Protein AF-A0A8S4AWI9-F1 (afdb_monomer)

Secondary structure (DSSP, 8-state):
----HHHHHHHHHHHHHHHHHHHHHHHHHHHHHHHHHHHHHHHHHHHHHHHHHHHHHHHHHHHHHHHHHHHHHHHHHHHHHHHHHHHHHHHHHHHHHHHHHHHHHHHHHHHHHHHHHHHHHHHHHHHHHHHHHHHHHHHHHHHHHHHHHHHHHHHHHHHHHHHHHHHHHHHHHHHHHHHHHHHHHSTT----HHHHHHHHHHHHHHHHHHHHHHHHHHHHHHHHHHHHHHHHHHHHHHHHHHH--SHHHHHHHHHHHS-HHHHHHHHHHHHHHHHHHHHHHHHHHHHHHHH-GGGG----

Structure (mmCIF, N/CA/C/O backbone):
data_AF-A0A8S4AWI9-F1
#
_entry.id   AF-A0A8S4AWI9-F1
#
loop_
_atom_site.group_PDB
_atom_site.id
_atom_site.type_symbol
_atom_site.label_atom_id
_atom_site.label_alt_id
_atom_site.label_comp_id
_atom_site.label_asym_id
_atom_site.label_entity_id
_atom_site.label_seq_id
_atom_site.pdbx_PDB_ins_code
_atom_site.Cartn_x
_atom_site.Cartn_y
_atom_site.Cartn_z
_atom_site.occupancy
_atom_site.B_iso_or_equiv
_atom_site.auth_seq_id
_atom_site.auth_comp_id
_atom_site.auth_asym_id
_atom_site.auth_atom_id
_atom_site.pdbx_PDB_model_num
ATOM 1 N N . MET A 1 1 ? -88.175 -4.714 137.919 1.00 43.03 1 MET A N 1
ATOM 2 C CA . MET A 1 1 ? -87.091 -5.238 137.065 1.00 43.03 1 MET A CA 1
ATOM 3 C C . MET A 1 1 ? -87.093 -4.388 135.813 1.00 43.03 1 MET A C 1
ATOM 5 O O . MET A 1 1 ? -88.144 -4.232 135.212 1.00 43.03 1 MET A O 1
ATOM 9 N N . SER A 1 2 ? -85.985 -3.699 135.562 1.00 45.25 2 SER A N 1
ATOM 10 C CA . SER A 1 2 ? -85.840 -2.689 134.512 1.00 45.25 2 SER A CA 1
ATOM 11 C C . SER A 1 2 ? -85.493 -3.377 133.194 1.00 45.25 2 SER A C 1
ATOM 13 O O . SER A 1 2 ? -84.351 -3.793 133.028 1.00 45.25 2 SER A O 1
ATOM 15 N N . GLU A 1 3 ? -86.442 -3.509 132.270 1.00 46.06 3 GLU A N 1
ATOM 16 C CA . GLU A 1 3 ? -86.144 -3.903 130.888 1.00 46.06 3 GLU A CA 1
ATOM 17 C C . GLU A 1 3 ? -85.868 -2.640 130.068 1.00 46.06 3 GLU A C 1
ATOM 19 O O . GLU A 1 3 ? -86.764 -1.843 129.807 1.00 46.06 3 GLU A O 1
ATOM 24 N N . ASN A 1 4 ? -84.589 -2.433 129.737 1.00 44.78 4 ASN A N 1
ATOM 25 C CA . ASN A 1 4 ? -84.096 -1.361 128.874 1.00 44.78 4 ASN A CA 1
ATOM 26 C C . ASN A 1 4 ? -84.573 -1.596 127.423 1.00 44.78 4 ASN A C 1
ATOM 28 O O . ASN A 1 4 ? -84.050 -2.506 126.775 1.00 44.78 4 ASN A O 1
ATOM 32 N N . PRO A 1 5 ? -85.477 -0.769 126.861 1.00 54.94 5 PRO A N 1
ATOM 33 C CA . PRO A 1 5 ? -85.912 -0.870 125.460 1.00 54.94 5 PRO A CA 1
ATOM 34 C C . PRO A 1 5 ? -84.795 -0.523 124.459 1.00 54.94 5 PRO A C 1
ATOM 36 O O . PRO A 1 5 ? -84.892 -0.834 123.275 1.00 54.94 5 PRO A O 1
ATOM 39 N N . ASP A 1 6 ? -83.720 0.099 124.946 1.00 56.09 6 ASP A N 1
ATOM 40 C CA . ASP A 1 6 ? -82.574 0.569 124.162 1.00 56.09 6 ASP A CA 1
ATOM 41 C C . ASP A 1 6 ? -81.658 -0.586 123.701 1.00 56.09 6 ASP A C 1
ATOM 43 O O . ASP A 1 6 ? -81.032 -0.522 122.645 1.00 56.09 6 ASP A O 1
ATOM 47 N N . GLY A 1 7 ? -81.636 -1.703 124.445 1.00 59.94 7 GLY A N 1
ATOM 48 C CA . GLY A 1 7 ? -80.794 -2.864 124.130 1.00 59.94 7 GLY A CA 1
ATOM 49 C C . GLY A 1 7 ? -81.290 -3.687 122.936 1.00 59.94 7 GLY A C 1
ATOM 50 O O . GLY A 1 7 ? -80.485 -4.151 122.133 1.00 59.94 7 GLY A O 1
ATOM 51 N N . LEU A 1 8 ? -82.610 -3.835 122.768 1.00 65.56 8 LEU A N 1
ATOM 52 C CA . LEU A 1 8 ? -83.197 -4.612 121.666 1.00 65.56 8 LEU A CA 1
ATOM 53 C C . LEU A 1 8 ? -83.043 -3.887 120.317 1.00 65.56 8 LEU A C 1
ATOM 55 O O . LEU A 1 8 ? -82.725 -4.512 119.304 1.00 65.56 8 LEU A O 1
ATOM 59 N N . ALA A 1 9 ? -83.194 -2.559 120.308 1.00 72.62 9 ALA A N 1
ATOM 60 C CA . ALA A 1 9 ? -82.936 -1.727 119.132 1.00 72.62 9 ALA A CA 1
ATOM 61 C C . ALA A 1 9 ? -81.454 -1.771 118.718 1.00 72.62 9 ALA A C 1
ATOM 63 O O . ALA A 1 9 ? -81.140 -1.832 117.529 1.00 72.62 9 ALA A O 1
ATOM 64 N N . GLN A 1 10 ? -80.545 -1.814 119.697 1.00 73.94 10 GLN A N 1
ATOM 65 C CA . GLN A 1 10 ? -79.107 -1.918 119.467 1.00 73.94 10 GLN A CA 1
ATOM 66 C C . GLN A 1 10 ? -78.694 -3.293 118.920 1.00 73.94 10 GLN A C 1
ATOM 68 O O . GLN A 1 10 ? -77.870 -3.354 118.009 1.00 73.94 10 GLN A O 1
ATOM 73 N N . VAL A 1 11 ? -79.306 -4.383 119.399 1.00 77.88 11 VAL A N 1
ATOM 74 C CA . VAL A 1 11 ? -79.120 -5.738 118.843 1.00 77.88 11 VAL A CA 1
ATOM 75 C C . VAL A 1 11 ? -79.650 -5.824 117.411 1.00 77.88 11 VAL A C 1
ATOM 77 O O . VAL A 1 11 ? -78.921 -6.264 116.532 1.00 77.88 11 VAL A O 1
ATOM 80 N N . THR A 1 12 ? -80.851 -5.307 117.139 1.00 78.25 12 THR A N 1
ATOM 81 C CA . THR A 1 12 ? -81.444 -5.324 115.786 1.00 78.25 12 THR A CA 1
ATOM 82 C C . THR A 1 12 ? -80.618 -4.491 114.789 1.00 78.25 12 THR A C 1
ATOM 84 O O . THR A 1 12 ? -80.449 -4.862 113.628 1.00 78.25 12 THR A O 1
ATOM 87 N N . TYR A 1 13 ? -80.057 -3.362 115.236 1.00 83.81 13 TYR A N 1
ATOM 88 C CA . TYR A 1 13 ? -79.131 -2.547 114.444 1.00 83.81 13 TYR A CA 1
ATOM 89 C C . TYR A 1 13 ? -77.805 -3.272 114.176 1.00 83.81 13 TYR A C 1
ATOM 91 O O . TYR A 1 13 ? -77.284 -3.206 113.063 1.00 83.81 13 TYR A O 1
ATOM 99 N N . LEU A 1 14 ? -77.266 -3.979 115.174 1.00 81.94 14 LEU A N 1
ATOM 100 C CA . LEU A 1 14 ? -76.061 -4.793 115.024 1.00 81.94 14 LEU A CA 1
ATOM 101 C C . LEU A 1 14 ? -76.290 -5.977 114.084 1.00 81.94 14 LEU A C 1
ATOM 103 O O . LEU A 1 14 ? -75.449 -6.201 113.226 1.00 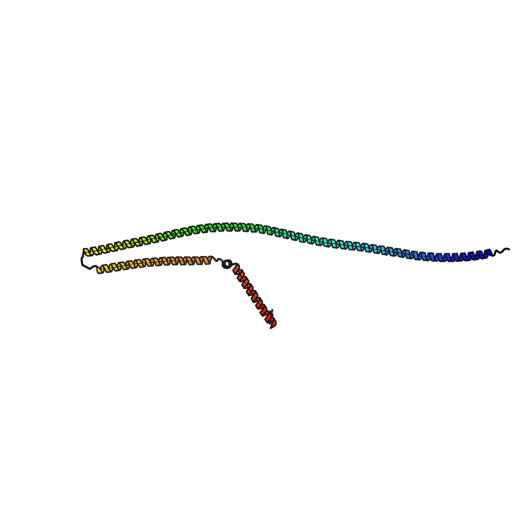81.94 14 LEU A O 1
ATOM 107 N N . GLU A 1 15 ? -77.417 -6.679 114.179 1.00 82.00 15 GLU A N 1
ATOM 108 C CA . GLU A 1 15 ? -77.785 -7.762 113.259 1.00 82.00 15 GLU A CA 1
ATOM 109 C C . GLU A 1 15 ? -77.907 -7.253 111.826 1.00 82.00 15 GLU A C 1
ATOM 111 O O . GLU A 1 15 ? -77.297 -7.818 110.924 1.00 82.00 15 GLU A O 1
ATOM 116 N N . LYS A 1 16 ? -78.599 -6.128 111.610 1.00 85.81 16 LYS A N 1
ATOM 117 C CA . LYS A 1 16 ? -78.686 -5.506 110.285 1.00 85.81 16 LYS A CA 1
ATOM 118 C C . LYS A 1 16 ? -77.304 -5.129 109.747 1.00 85.81 16 LYS A C 1
ATOM 120 O O . LYS A 1 16 ? -76.979 -5.447 108.607 1.00 85.81 16 LYS A O 1
ATOM 125 N N . LYS A 1 17 ? -76.456 -4.531 110.586 1.00 87.19 17 LYS A N 1
ATOM 126 C CA . LYS A 1 17 ? -75.077 -4.184 110.227 1.00 87.19 17 LYS A CA 1
ATOM 127 C C . LYS A 1 17 ? -74.220 -5.420 109.944 1.00 87.19 17 LYS A C 1
ATOM 129 O O . LYS A 1 17 ? -73.379 -5.375 109.057 1.00 87.19 17 LYS A O 1
ATOM 134 N N . VAL A 1 18 ? -74.431 -6.522 110.663 1.00 86.75 18 VAL A N 1
ATOM 135 C CA . VAL A 1 18 ? -73.775 -7.811 110.403 1.00 86.75 18 VAL A CA 1
ATOM 136 C C . VAL A 1 18 ? -74.238 -8.373 109.063 1.00 86.75 18 VAL A C 1
ATOM 138 O O . VAL A 1 18 ? -73.388 -8.718 108.255 1.00 86.75 18 VAL A O 1
ATOM 141 N N . THR A 1 19 ? -75.540 -8.365 108.763 1.00 84.00 19 THR A N 1
ATOM 142 C CA . THR A 1 19 ? -76.051 -8.828 107.462 1.00 84.00 19 THR A CA 1
ATOM 143 C C . THR A 1 19 ? -75.577 -7.959 106.293 1.00 84.00 19 THR A C 1
ATOM 145 O O . THR A 1 19 ? -75.267 -8.479 105.225 1.00 84.00 19 THR A O 1
ATOM 148 N N . GLU A 1 20 ? -75.458 -6.642 106.490 1.00 87.31 20 GLU A N 1
ATOM 149 C CA . GLU A 1 20 ? -74.875 -5.720 105.509 1.00 87.31 20 GLU A CA 1
ATOM 150 C C . GLU A 1 20 ? -73.380 -6.014 105.307 1.00 87.31 20 GLU A C 1
ATOM 152 O O . GLU A 1 20 ? -72.933 -6.125 104.171 1.00 87.31 20 GLU A O 1
ATOM 157 N N . LEU A 1 21 ? -72.619 -6.250 106.383 1.00 87.81 21 LEU A N 1
ATOM 158 C CA . LEU A 1 21 ? -71.204 -6.635 106.308 1.00 87.81 21 LEU A CA 1
ATOM 159 C C . LEU A 1 21 ? -70.990 -8.015 105.670 1.00 87.81 21 LEU A C 1
ATOM 161 O O . LEU A 1 21 ? -70.012 -8.212 104.953 1.00 87.81 21 LEU A O 1
ATOM 165 N N . GLU A 1 22 ? -71.875 -8.976 105.920 1.00 88.12 22 GLU A N 1
ATOM 166 C CA . GLU A 1 22 ? -71.854 -10.298 105.287 1.00 88.12 22 GLU A CA 1
ATOM 167 C C . GLU A 1 22 ? -72.161 -10.193 103.790 1.00 88.12 22 GLU A C 1
ATOM 169 O O . GLU A 1 22 ? -71.457 -10.789 102.973 1.00 88.12 22 GLU A O 1
ATOM 174 N N . SER A 1 23 ? -73.153 -9.378 103.421 1.00 88.88 23 SER A N 1
ATOM 175 C CA . SER A 1 23 ? -73.477 -9.058 102.028 1.00 88.88 23 SER A CA 1
ATOM 176 C C . SER A 1 23 ? -72.315 -8.352 101.318 1.00 88.88 23 SER A C 1
ATOM 178 O O . SER A 1 23 ? -71.936 -8.749 100.216 1.00 88.88 23 SER A O 1
ATOM 180 N N . ASP A 1 24 ? -71.700 -7.351 101.952 1.00 91.62 24 ASP A N 1
ATOM 181 C CA . ASP A 1 24 ? -70.531 -6.640 101.422 1.00 91.62 24 ASP A CA 1
ATOM 182 C C . ASP A 1 24 ? -69.312 -7.564 101.308 1.00 91.62 24 ASP A C 1
ATOM 184 O O . ASP A 1 24 ? -68.573 -7.501 100.326 1.00 91.62 24 ASP A O 1
ATOM 188 N N . SER A 1 25 ? -69.108 -8.464 102.274 1.00 90.50 25 SER A N 1
ATOM 189 C CA . SER A 1 25 ? -68.053 -9.483 102.241 1.00 90.50 25 SER A CA 1
ATOM 190 C C . SER A 1 25 ? -68.222 -10.437 101.053 1.00 90.50 25 SER A C 1
ATOM 192 O O . SER A 1 25 ? -67.254 -10.699 100.334 1.00 90.50 25 SER A O 1
ATOM 194 N N . LEU A 1 26 ? -69.451 -10.901 100.794 1.00 91.94 26 LEU A N 1
ATOM 195 C CA . LEU A 1 26 ? -69.781 -11.739 99.636 1.00 91.94 26 LEU A CA 1
ATOM 196 C C . LEU A 1 26 ? -69.566 -10.989 98.314 1.00 91.94 26 LEU A C 1
ATOM 198 O O . LEU A 1 26 ? -68.855 -11.487 97.440 1.00 91.94 26 LEU A O 1
ATOM 202 N N . ALA A 1 27 ? -70.090 -9.766 98.188 1.00 90.94 27 ALA A N 1
ATOM 203 C CA . ALA A 1 27 ? -69.921 -8.937 96.994 1.00 90.94 27 ALA A CA 1
ATOM 204 C C . ALA A 1 27 ? -68.443 -8.608 96.716 1.00 90.94 27 ALA A C 1
ATOM 206 O O . ALA A 1 27 ? -67.994 -8.625 95.566 1.00 90.94 27 ALA A O 1
ATOM 207 N N . ASN A 1 28 ? -67.659 -8.357 97.766 1.00 93.38 28 ASN A N 1
ATOM 208 C CA . ASN A 1 28 ? -66.220 -8.133 97.667 1.00 93.38 28 ASN A CA 1
ATOM 209 C C . ASN A 1 28 ? -65.463 -9.422 97.289 1.00 93.38 28 ASN A C 1
ATOM 211 O O . ASN A 1 28 ? -64.502 -9.379 96.520 1.00 93.38 28 ASN A O 1
ATOM 215 N N . GLY A 1 29 ? -65.917 -10.584 97.770 1.00 92.94 29 GLY A N 1
ATOM 216 C CA . GLY A 1 29 ? -65.428 -11.899 97.350 1.00 92.94 29 GLY A CA 1
ATOM 217 C C . GLY A 1 29 ? -65.638 -12.157 95.855 1.00 92.94 29 GLY A C 1
ATOM 218 O O . GLY A 1 29 ? -64.690 -12.531 95.158 1.00 92.94 29 GLY A O 1
ATOM 219 N N . ASP A 1 30 ? -66.836 -11.874 95.342 1.00 94.12 30 ASP A N 1
ATOM 220 C CA . ASP A 1 30 ? -67.174 -12.003 93.920 1.00 94.12 30 ASP A CA 1
ATOM 221 C C . ASP A 1 30 ? -66.393 -11.016 93.045 1.00 94.12 30 ASP A C 1
ATOM 223 O O . ASP A 1 30 ? -65.884 -11.386 91.983 1.00 94.12 30 ASP A O 1
ATOM 227 N N . LEU A 1 31 ? -66.240 -9.765 93.496 1.00 95.00 31 LEU A N 1
ATOM 228 C CA . LEU A 1 31 ? -65.408 -8.769 92.821 1.00 95.00 31 LEU A CA 1
ATOM 229 C C . LEU A 1 31 ? -63.947 -9.229 92.755 1.00 95.00 31 LEU A C 1
ATOM 231 O O . LEU A 1 31 ? -63.325 -9.166 91.696 1.00 95.00 31 LEU A O 1
ATOM 235 N N . LYS A 1 32 ? -63.408 -9.751 93.861 1.00 96.00 32 LYS A N 1
ATOM 236 C CA . LYS A 1 32 ? -62.049 -10.300 93.920 1.00 96.00 32 LYS A CA 1
ATOM 237 C C . LYS A 1 32 ? -61.870 -11.480 92.965 1.00 96.00 32 LYS A C 1
ATOM 239 O O . LYS A 1 32 ? -60.824 -11.582 92.326 1.00 96.00 32 LYS A O 1
ATOM 244 N N . LEU A 1 33 ? -62.866 -12.361 92.846 1.00 95.94 33 LEU A N 1
ATOM 245 C CA . LEU A 1 33 ? -62.838 -13.471 91.889 1.00 95.94 33 LEU A CA 1
ATOM 246 C C . LEU A 1 33 ? -62.867 -12.979 90.437 1.00 95.94 33 LEU A C 1
ATOM 248 O O . LEU A 1 33 ? -62.047 -13.437 89.641 1.00 95.94 33 LEU A O 1
ATOM 252 N N . LYS A 1 34 ? -63.735 -12.016 90.104 1.00 96.38 34 LYS A N 1
ATOM 253 C CA . LYS A 1 34 ? -63.795 -11.404 88.765 1.00 96.38 34 LYS A CA 1
ATOM 254 C C . LYS A 1 34 ? -62.488 -10.715 88.391 1.00 96.38 34 LYS A C 1
ATOM 256 O O . LYS A 1 34 ? -61.940 -11.005 87.334 1.00 96.38 34 LYS A O 1
ATOM 261 N N . LEU A 1 35 ? -61.939 -9.890 89.284 1.00 96.25 35 LEU A N 1
ATOM 262 C CA . LEU A 1 35 ? -60.645 -9.236 89.075 1.00 96.25 35 LEU A CA 1
ATOM 263 C C . LEU A 1 35 ? -59.520 -10.256 88.897 1.00 96.25 35 LEU A C 1
ATOM 265 O O . LEU A 1 35 ? -58.629 -10.050 88.081 1.00 96.25 35 LEU A O 1
ATOM 269 N N . LYS A 1 36 ? -59.554 -11.379 89.626 1.00 97.25 36 LYS A N 1
ATOM 270 C CA . LYS A 1 36 ? -58.571 -12.455 89.456 1.00 97.25 36 LYS A CA 1
ATOM 271 C C . LYS A 1 36 ? -58.685 -13.114 88.077 1.00 97.25 36 LYS A C 1
ATOM 273 O O . LYS A 1 36 ? -57.656 -13.348 87.455 1.00 97.25 36 LYS A O 1
ATOM 278 N N . GLN A 1 37 ? -59.901 -13.387 87.598 1.00 96.81 37 GLN A N 1
ATOM 279 C CA . GLN A 1 37 ? -60.139 -13.940 86.258 1.00 96.81 37 GLN A CA 1
ATOM 280 C C . GLN A 1 37 ? -59.710 -12.963 85.156 1.00 96.81 37 GLN A C 1
ATOM 282 O O . GLN A 1 37 ? -58.981 -13.339 84.239 1.00 96.81 37 GLN A O 1
ATOM 287 N N . GLU A 1 38 ? -60.102 -11.696 85.269 1.00 96.88 38 GLU A N 1
ATOM 288 C CA . GLU A 1 38 ? -59.711 -10.642 84.332 1.00 96.88 38 GLU A CA 1
ATOM 289 C C . GLU A 1 38 ? -58.189 -10.459 84.304 1.00 96.88 38 GLU A C 1
ATOM 291 O O . GLU A 1 38 ? -57.596 -10.420 83.231 1.00 96.88 38 GLU A O 1
ATOM 296 N N . ASN A 1 39 ? -57.529 -10.467 85.466 1.00 97.06 39 ASN A N 1
ATOM 297 C CA . ASN A 1 39 ? -56.072 -10.417 85.553 1.00 97.06 39 ASN A CA 1
ATOM 298 C C . ASN A 1 39 ? -55.424 -11.627 84.860 1.00 97.06 39 ASN A C 1
ATOM 300 O O . ASN A 1 39 ? -54.518 -11.442 84.056 1.00 97.06 39 ASN A O 1
ATOM 304 N N . THR A 1 40 ? -55.930 -12.852 85.065 1.00 97.44 40 THR A N 1
ATOM 305 C CA . THR A 1 40 ? -55.409 -14.024 84.335 1.00 97.44 40 THR A CA 1
ATOM 306 C C . THR A 1 40 ? -55.586 -13.901 82.821 1.00 97.44 40 THR A C 1
ATOM 308 O O . THR A 1 40 ? -54.654 -14.203 82.079 1.00 97.44 40 THR A O 1
ATOM 311 N N . HIS A 1 41 ? -56.729 -13.397 82.346 1.00 97.88 41 HIS A N 1
ATOM 312 C CA . HIS A 1 41 ? -56.945 -13.149 80.919 1.00 97.88 41 HIS A CA 1
ATOM 313 C C . HIS A 1 41 ? -56.001 -12.080 80.365 1.00 97.88 41 HIS A C 1
ATOM 315 O O . HIS A 1 41 ? -55.421 -12.281 79.299 1.00 97.88 41 HIS A O 1
ATOM 321 N N . LEU A 1 42 ? -55.804 -10.974 81.088 1.00 98.06 42 LEU A N 1
ATOM 322 C CA . LEU A 1 42 ? -54.862 -9.924 80.700 1.00 98.06 42 LEU A CA 1
ATOM 323 C C . LEU A 1 42 ? -53.428 -10.454 80.650 1.00 98.06 42 LEU A C 1
ATOM 325 O O . LEU A 1 42 ? -52.717 -10.169 79.694 1.00 98.06 42 LEU A O 1
ATOM 329 N N . VAL A 1 43 ? -53.018 -11.270 81.622 1.00 98.31 43 VAL A N 1
ATOM 330 C CA . VAL A 1 43 ? -51.695 -11.907 81.628 1.00 98.31 43 VAL A CA 1
ATOM 331 C C . VAL A 1 43 ? -51.518 -12.803 80.404 1.00 98.31 43 VAL A C 1
ATOM 333 O O . VAL A 1 43 ? -50.500 -12.688 79.728 1.00 98.31 43 VAL A O 1
ATOM 336 N N . HIS A 1 44 ? -52.491 -13.654 80.067 1.00 98.12 44 HIS A N 1
ATOM 337 C CA . HIS A 1 44 ? -52.422 -14.461 78.841 1.00 98.12 44 HIS A CA 1
ATOM 338 C C . HIS A 1 44 ? -52.344 -13.586 77.589 1.00 98.12 44 HIS A C 1
ATOM 340 O O . HIS A 1 44 ? -51.505 -13.826 76.726 1.00 98.12 44 HIS A O 1
ATOM 346 N N . ARG A 1 45 ? -53.147 -12.518 77.532 1.00 98.25 45 ARG A N 1
ATOM 347 C CA . ARG A 1 45 ? -53.144 -11.589 76.404 1.00 98.25 45 ARG A CA 1
ATOM 348 C C . ARG A 1 45 ? -51.807 -10.867 76.237 1.00 98.25 45 ARG A C 1
ATOM 350 O O . ARG A 1 45 ? -51.376 -10.657 75.109 1.00 98.25 45 ARG A O 1
ATOM 357 N N . VAL A 1 46 ? -51.152 -10.492 77.335 1.00 98.38 46 VAL A N 1
ATOM 358 C CA . VAL A 1 46 ? -49.807 -9.899 77.308 1.00 98.38 46 VAL A CA 1
ATOM 359 C C . VAL A 1 46 ? -48.794 -10.900 76.756 1.00 98.38 46 VAL A C 1
ATOM 361 O O . VAL A 1 46 ? -48.075 -10.548 75.830 1.00 98.38 46 VAL A O 1
ATOM 364 N N . HIS A 1 47 ? -48.790 -12.150 77.231 1.00 98.06 47 HIS A N 1
ATOM 365 C CA . HIS A 1 47 ? -47.872 -13.177 76.718 1.00 98.06 47 HIS A CA 1
ATOM 366 C C . HIS A 1 47 ? -48.073 -13.451 75.220 1.00 98.06 47 HIS A C 1
ATOM 368 O O . HIS A 1 47 ? -47.093 -13.545 74.486 1.00 98.06 47 HIS A O 1
ATOM 374 N N . GLU A 1 48 ? -49.324 -13.525 74.752 1.00 98.25 48 GLU A N 1
ATOM 375 C CA . GLU A 1 48 ? -49.635 -13.664 73.321 1.00 98.25 48 GLU A CA 1
ATOM 376 C C . GLU A 1 48 ? -49.093 -12.491 72.497 1.00 98.25 48 GLU A C 1
ATOM 378 O O . GLU A 1 48 ? -48.535 -12.691 71.421 1.00 98.25 48 GLU A O 1
ATOM 383 N N . LEU A 1 49 ? -49.268 -11.256 72.980 1.00 98.19 49 LEU A N 1
ATOM 384 C CA . LEU A 1 49 ? -48.770 -10.065 72.293 1.00 98.19 49 LEU A CA 1
ATOM 385 C C . LEU A 1 49 ? -47.239 -10.013 72.293 1.00 98.19 49 LEU A C 1
ATOM 387 O O . LEU A 1 49 ? -46.651 -9.660 71.276 1.00 98.19 49 LEU A O 1
ATOM 391 N N . GLU A 1 50 ? -46.587 -10.394 73.390 1.00 98.25 50 GLU A N 1
ATOM 392 C CA . GLU A 1 50 ? -45.127 -10.499 73.458 1.00 98.25 50 GLU A CA 1
ATOM 393 C C . GLU A 1 50 ? -44.580 -11.545 72.483 1.00 98.25 50 GLU A C 1
ATOM 395 O O . GLU A 1 50 ? -43.566 -11.305 71.832 1.00 98.25 50 GLU A O 1
ATOM 400 N N . GLU A 1 51 ? -45.240 -12.698 72.354 1.00 98.00 51 GLU A N 1
ATOM 401 C CA . GLU A 1 51 ? -44.868 -13.723 71.377 1.00 98.00 51 GLU A CA 1
ATOM 402 C C . GLU A 1 51 ? -45.059 -13.222 69.942 1.00 98.00 51 GLU A C 1
ATOM 404 O O . GLU A 1 51 ? -44.143 -13.336 69.133 1.00 98.00 51 GLU A O 1
ATOM 409 N N . GLN A 1 52 ? -46.178 -12.552 69.648 1.00 98.12 52 GLN A N 1
ATOM 410 C CA . GLN A 1 52 ? -46.409 -11.936 68.337 1.00 98.12 52 GLN A CA 1
ATOM 411 C C . GLN A 1 52 ? -45.360 -10.875 67.988 1.00 98.12 52 GLN A C 1
ATOM 413 O O . GLN A 1 52 ? -44.934 -10.800 66.835 1.00 98.12 52 GLN A O 1
ATOM 418 N N . VAL A 1 53 ? -44.934 -10.061 68.960 1.00 98.19 53 VAL A N 1
ATOM 419 C CA . VAL A 1 53 ? -43.864 -9.072 68.761 1.00 98.19 53 VAL A CA 1
ATOM 420 C C . VAL A 1 53 ? -42.530 -9.770 68.505 1.00 98.19 53 VAL A C 1
ATOM 422 O O . VAL A 1 53 ? -41.876 -9.441 67.521 1.00 98.19 53 VAL A O 1
ATOM 425 N N . ARG A 1 54 ? -42.158 -10.776 69.309 1.00 98.31 54 ARG A N 1
ATOM 426 C CA . ARG A 1 54 ? -40.916 -11.548 69.106 1.00 98.31 54 ARG A CA 1
ATOM 427 C C . ARG A 1 54 ? -40.871 -12.237 67.740 1.00 98.31 54 ARG A C 1
ATOM 429 O O . ARG A 1 54 ? -39.840 -12.211 67.067 1.00 98.31 54 ARG A O 1
ATOM 436 N N . ASP A 1 55 ? -41.985 -12.815 67.304 1.00 98.31 55 ASP A N 1
ATOM 437 C CA . ASP A 1 55 ? -42.108 -13.434 65.983 1.00 98.31 55 ASP A CA 1
ATOM 438 C C . ASP A 1 55 ? -41.990 -12.401 64.858 1.00 98.31 55 ASP A C 1
ATOM 440 O O . ASP A 1 55 ? -41.345 -12.657 63.839 1.00 98.31 55 ASP A O 1
ATOM 444 N N . ALA A 1 56 ? -42.611 -11.228 65.021 1.00 98.06 56 ALA A N 1
ATOM 445 C CA . ALA A 1 56 ? -42.520 -10.142 64.051 1.00 98.06 56 ALA A CA 1
ATOM 446 C C . ALA A 1 56 ? -41.095 -9.573 63.960 1.00 98.06 56 ALA A C 1
ATOM 448 O O . ALA A 1 56 ? -40.613 -9.327 62.855 1.00 98.06 56 ALA A O 1
ATOM 449 N N . GLU A 1 57 ? -40.409 -9.410 65.093 1.00 98.00 57 GLU A N 1
ATOM 450 C CA . GLU A 1 57 ? -39.009 -8.980 65.156 1.00 98.00 57 GLU A CA 1
ATOM 451 C C . GLU A 1 57 ? -38.091 -9.990 64.467 1.00 98.00 57 GLU A C 1
ATOM 453 O O . GLU A 1 57 ? -37.271 -9.603 63.637 1.00 98.00 57 GLU A O 1
ATOM 458 N N . THR A 1 58 ? -38.276 -11.284 64.738 1.00 98.06 58 THR A N 1
ATOM 459 C CA . THR A 1 58 ? -37.464 -12.352 64.137 1.00 98.06 58 THR A CA 1
ATOM 460 C C . THR A 1 58 ? -37.655 -12.390 62.620 1.00 98.06 58 THR A C 1
ATOM 462 O O . THR A 1 58 ? -36.676 -12.349 61.880 1.00 98.06 58 THR A O 1
ATOM 465 N N . LYS A 1 59 ? -38.904 -12.335 62.138 1.00 98.19 59 LYS A N 1
ATOM 466 C CA . LYS A 1 59 ? -39.210 -12.264 60.697 1.00 98.19 59 LYS A CA 1
ATOM 467 C C . LYS A 1 59 ? -38.639 -11.011 60.032 1.00 98.19 59 LYS A C 1
ATOM 469 O O . LYS A 1 59 ? -38.211 -11.069 58.882 1.00 98.19 59 LYS A O 1
ATOM 474 N N . ALA A 1 60 ? -38.646 -9.872 60.725 1.00 98.06 60 ALA A N 1
ATOM 475 C CA . ALA A 1 60 ? -38.066 -8.639 60.202 1.00 98.06 60 ALA A CA 1
ATOM 476 C C . ALA A 1 60 ? -36.537 -8.738 60.086 1.00 98.06 60 ALA A C 1
ATOM 478 O O . ALA A 1 60 ? -35.981 -8.327 59.068 1.00 98.06 60 ALA A O 1
ATOM 479 N N . VAL A 1 61 ? -35.866 -9.311 61.092 1.00 98.19 61 VAL A N 1
ATOM 480 C CA . VAL A 1 61 ? -34.413 -9.544 61.071 1.00 98.19 61 VAL A CA 1
ATOM 481 C C . VAL A 1 61 ? -34.037 -10.514 59.953 1.00 98.19 61 VAL A C 1
ATOM 483 O O . VAL A 1 61 ? -33.186 -10.176 59.133 1.00 98.19 61 VAL A O 1
ATOM 486 N N . GLU A 1 62 ? -34.720 -11.657 59.850 1.00 98.06 62 GLU A N 1
ATOM 487 C CA . GLU A 1 62 ? -34.510 -12.637 58.776 1.00 98.06 62 GLU A CA 1
ATOM 488 C C . GLU A 1 62 ? -34.711 -12.003 57.391 1.00 98.06 62 GLU A C 1
ATOM 490 O O . GLU A 1 62 ? -33.875 -12.170 56.504 1.00 98.06 62 GLU A O 1
ATOM 495 N N . GLY A 1 63 ? -35.762 -11.194 57.214 1.00 98.31 63 GLY A N 1
ATOM 496 C CA . GLY A 1 63 ? -36.011 -10.482 55.960 1.00 98.31 63 GLY A CA 1
ATOM 497 C C . GLY A 1 63 ? -34.887 -9.510 55.583 1.00 98.31 63 GLY A C 1
ATOM 498 O O . GLY A 1 63 ? -34.476 -9.455 54.424 1.00 98.31 63 GLY A O 1
ATOM 499 N N . VAL A 1 64 ? -34.342 -8.766 56.551 1.00 98.12 64 VAL A N 1
ATOM 500 C CA . VAL A 1 64 ? -33.202 -7.865 56.307 1.00 98.12 64 VAL A CA 1
ATOM 501 C C . VAL A 1 64 ? -31.935 -8.655 55.975 1.00 98.12 64 VAL A C 1
ATOM 503 O O . VAL A 1 64 ? -31.197 -8.265 55.069 1.00 98.12 64 VAL A O 1
ATOM 506 N N . GLU A 1 65 ? -31.672 -9.764 56.666 1.00 98.31 65 GLU A N 1
ATOM 507 C CA . GLU A 1 65 ? -30.515 -10.622 56.396 1.00 98.31 65 GLU A CA 1
ATOM 508 C C . GLU A 1 65 ? -30.582 -11.269 55.007 1.00 98.31 65 GLU A C 1
ATOM 510 O O . GLU A 1 65 ? -29.580 -11.280 54.282 1.00 98.31 65 GLU A O 1
ATOM 515 N N . GLU A 1 66 ? -31.757 -11.753 54.601 1.00 98.19 66 GLU A N 1
ATOM 516 C CA . GLU A 1 66 ? -31.988 -12.298 53.264 1.00 98.19 66 GLU A CA 1
ATOM 517 C C . GLU A 1 66 ? -31.773 -11.246 52.175 1.00 98.19 66 GLU A C 1
ATOM 519 O O . GLU A 1 66 ? -31.073 -11.509 51.193 1.00 98.19 66 GLU A O 1
ATOM 524 N N . GLU A 1 67 ? -32.316 -10.041 52.350 1.00 98.19 67 GLU A N 1
ATOM 525 C CA . GLU A 1 67 ? -32.124 -8.951 51.394 1.00 98.19 67 GLU A CA 1
ATOM 526 C C . GLU A 1 67 ? -30.652 -8.527 51.323 1.00 98.19 67 GLU A C 1
ATOM 528 O O . GLU A 1 67 ? -30.090 -8.415 50.233 1.00 98.19 67 GLU A O 1
ATOM 533 N N . MET A 1 68 ? -29.963 -8.397 52.460 1.00 98.06 68 MET A N 1
ATOM 534 C CA . MET A 1 68 ? -28.523 -8.114 52.492 1.00 98.06 68 MET A CA 1
ATOM 535 C C . MET A 1 68 ? -27.701 -9.192 51.778 1.00 98.06 68 MET A C 1
ATOM 537 O O . MET A 1 68 ? -26.735 -8.875 51.076 1.00 98.06 68 MET A O 1
ATOM 541 N N . LYS A 1 69 ? -28.081 -10.466 51.924 1.00 98.50 69 LYS A N 1
ATOM 542 C CA . LYS A 1 69 ? -27.456 -11.576 51.200 1.00 98.50 69 LYS A CA 1
ATOM 543 C C . LYS A 1 69 ? -27.687 -11.452 49.691 1.00 98.50 69 LYS A C 1
ATOM 545 O O . LYS A 1 69 ? -26.717 -11.532 48.937 1.00 98.50 69 LYS A O 1
ATOM 550 N N . ARG A 1 70 ? -28.921 -11.174 49.252 1.00 98.50 70 ARG A N 1
ATOM 551 C CA . ARG A 1 70 ? -29.261 -10.964 47.831 1.00 98.50 70 ARG A CA 1
ATOM 552 C C . ARG A 1 70 ? -28.489 -9.793 47.226 1.00 98.50 70 ARG A C 1
ATOM 554 O O . ARG A 1 70 ? -27.903 -9.946 46.155 1.00 98.50 70 ARG A O 1
ATOM 561 N N . TYR A 1 71 ? -28.420 -8.652 47.916 1.00 98.31 71 TYR A N 1
ATOM 562 C CA . TYR A 1 71 ? -27.648 -7.493 47.455 1.00 98.31 71 TYR A CA 1
ATOM 563 C C . TYR A 1 71 ? -26.160 -7.809 47.325 1.00 98.31 71 TYR A C 1
ATOM 565 O O . TYR A 1 71 ? -25.539 -7.435 46.330 1.00 98.31 71 TYR A O 1
ATOM 573 N N . ARG A 1 72 ? -25.587 -8.536 48.290 1.00 98.56 72 ARG A N 1
ATOM 574 C CA . ARG A 1 72 ? -24.181 -8.955 48.241 1.00 98.56 72 ARG A CA 1
ATOM 575 C C . ARG A 1 72 ? -23.904 -9.866 47.047 1.00 98.56 72 ARG A C 1
ATOM 577 O O . ARG A 1 72 ? -22.934 -9.649 46.330 1.00 98.56 72 ARG A O 1
ATOM 584 N N . GLU A 1 73 ? -24.758 -10.858 46.811 1.00 98.38 73 GLU A N 1
ATOM 585 C CA . GLU A 1 73 ? -24.622 -11.784 45.682 1.00 98.38 73 GLU A CA 1
ATOM 586 C C . GLU A 1 73 ? -24.751 -11.067 44.330 1.00 98.38 73 GLU A C 1
ATOM 588 O O . GLU A 1 73 ? -23.935 -11.299 43.432 1.00 98.38 73 GLU A O 1
ATOM 593 N N . ALA A 1 74 ? -25.724 -10.159 44.200 1.00 98.44 74 ALA A N 1
ATOM 594 C CA . ALA A 1 74 ? -25.911 -9.340 43.005 1.00 98.44 74 ALA A CA 1
ATOM 595 C C . ALA A 1 74 ? -24.704 -8.427 42.748 1.00 98.44 74 ALA A C 1
ATOM 597 O O . ALA A 1 74 ? -24.206 -8.370 41.623 1.00 98.44 74 ALA A O 1
ATOM 598 N N . TYR A 1 75 ? -24.187 -7.773 43.791 1.00 98.44 75 TYR A N 1
ATOM 599 C CA . TYR A 1 75 ? -22.998 -6.933 43.693 1.00 98.44 75 TYR A CA 1
ATOM 600 C C . TYR A 1 75 ? -21.773 -7.736 43.246 1.00 98.44 75 TYR A C 1
ATOM 602 O O . TYR A 1 75 ? -21.126 -7.371 42.268 1.00 98.44 75 TYR A O 1
ATOM 610 N N . SER A 1 76 ? -21.496 -8.879 43.886 1.00 98.56 76 SER A N 1
ATOM 611 C CA . SER A 1 76 ? -20.374 -9.738 43.494 1.00 98.56 76 SER A CA 1
ATOM 612 C C . SER A 1 76 ? -20.523 -10.299 42.079 1.00 98.56 76 SER A C 1
ATOM 614 O O . SER A 1 76 ? -19.521 -10.572 41.423 1.00 98.56 76 SER A O 1
ATOM 616 N N . LYS A 1 77 ? -21.752 -10.501 41.585 1.00 98.62 77 LYS A N 1
ATOM 617 C CA . LYS A 1 77 ? -21.981 -10.873 40.184 1.00 98.62 77 LYS A CA 1
ATOM 618 C C . LYS A 1 77 ? -21.566 -9.749 39.241 1.00 98.62 77 LYS A C 1
ATOM 620 O O . LYS A 1 77 ? -20.749 -9.993 38.364 1.00 98.62 77 LYS A O 1
ATOM 625 N N . VAL A 1 78 ? -22.058 -8.534 39.470 1.00 98.50 78 VAL A N 1
ATOM 626 C CA . VAL A 1 78 ? -21.713 -7.364 38.647 1.00 98.50 78 VAL A CA 1
ATOM 627 C C . VAL A 1 78 ? -20.212 -7.078 38.682 1.00 98.50 78 VAL A C 1
ATOM 629 O O . VAL A 1 78 ? -19.623 -6.761 37.654 1.00 98.50 78 VAL A O 1
ATOM 632 N N . GLU A 1 79 ? -19.573 -7.220 39.842 1.00 98.56 79 GLU A N 1
ATOM 633 C CA . GLU A 1 79 ? -18.127 -7.049 39.984 1.00 98.56 79 GLU A CA 1
ATOM 634 C C . GLU A 1 79 ? -17.342 -8.079 39.158 1.00 98.56 79 GLU A C 1
ATOM 636 O O . GLU A 1 79 ? -16.408 -7.709 38.447 1.00 98.56 79 GLU A O 1
ATOM 641 N N . ARG A 1 80 ? -17.747 -9.359 39.187 1.00 98.62 80 ARG A N 1
ATOM 642 C CA . ARG A 1 80 ? -17.140 -10.402 38.345 1.00 98.62 80 ARG A CA 1
ATOM 643 C C . ARG A 1 80 ? -17.342 -10.114 36.862 1.00 98.62 80 ARG A C 1
ATOM 645 O O . ARG A 1 80 ? -16.362 -10.129 36.126 1.00 98.62 80 ARG A O 1
ATOM 652 N N . ASP A 1 81 ? -18.569 -9.807 36.448 1.00 98.56 81 ASP A N 1
ATOM 653 C CA . ASP A 1 81 ? -18.895 -9.521 35.047 1.00 98.56 81 ASP A CA 1
ATOM 654 C C . ASP A 1 81 ? -18.060 -8.328 34.539 1.00 98.56 81 ASP A C 1
ATOM 656 O O . ASP A 1 81 ? -17.392 -8.425 33.508 1.00 98.56 81 ASP A O 1
ATOM 660 N N . ARG A 1 82 ? -17.972 -7.247 35.328 1.00 98.56 82 ARG A N 1
ATOM 661 C CA . ARG A 1 82 ? -17.125 -6.085 35.024 1.00 98.56 82 ARG A CA 1
ATOM 662 C C . ARG A 1 82 ? -15.646 -6.454 34.907 1.00 98.56 82 ARG A C 1
ATOM 664 O O . ARG A 1 82 ? -14.981 -5.979 33.992 1.00 98.56 82 ARG A O 1
ATOM 671 N N . ASN A 1 83 ? -15.114 -7.267 35.817 1.00 98.69 83 ASN A N 1
ATOM 672 C CA . ASN A 1 83 ? -13.711 -7.682 35.757 1.00 98.69 83 ASN A CA 1
ATOM 673 C C . ASN A 1 83 ? -13.428 -8.516 34.502 1.00 98.69 83 ASN A C 1
ATOM 675 O O . ASN A 1 83 ? -12.424 -8.272 33.839 1.00 98.69 83 ASN A O 1
ATOM 679 N N . THR A 1 84 ? -14.339 -9.416 34.112 1.00 98.62 84 THR A N 1
ATOM 680 C CA . THR A 1 84 ? -14.191 -10.164 32.853 1.00 98.62 84 THR A CA 1
ATOM 681 C C . THR A 1 84 ? -14.221 -9.253 31.624 1.00 98.62 84 THR A C 1
ATOM 683 O O . THR A 1 84 ? -13.440 -9.448 30.696 1.00 98.62 84 THR A O 1
ATOM 686 N N . GLU A 1 85 ? -15.066 -8.218 31.618 1.00 98.62 85 GLU A N 1
ATOM 687 C CA . GLU A 1 85 ? -15.106 -7.236 30.531 1.00 98.62 85 GLU A CA 1
ATOM 688 C C . GLU A 1 85 ? -13.810 -6.414 30.462 1.00 98.62 85 GLU A C 1
ATOM 690 O O . GLU A 1 85 ? -13.266 -6.212 29.376 1.00 98.62 85 GLU A O 1
ATOM 695 N N . ILE A 1 86 ? -13.267 -6.003 31.613 1.00 98.69 86 ILE A N 1
ATOM 696 C CA . ILE A 1 86 ? -11.968 -5.322 31.691 1.00 98.69 86 ILE A CA 1
ATOM 697 C C . ILE A 1 86 ? -10.861 -6.212 31.116 1.00 98.69 86 ILE A C 1
ATOM 699 O O . ILE A 1 86 ? -10.089 -5.742 30.287 1.00 98.69 86 ILE A O 1
ATOM 703 N N . GLU A 1 87 ? -10.796 -7.489 31.497 1.00 98.75 87 GLU A N 1
ATOM 704 C CA . GLU A 1 87 ? -9.793 -8.430 30.980 1.00 98.75 87 GLU A CA 1
ATOM 705 C C . GLU A 1 87 ? -9.898 -8.611 29.458 1.00 98.75 87 GLU A C 1
ATOM 707 O O . GLU A 1 87 ? -8.884 -8.578 28.757 1.00 98.75 87 GLU A O 1
ATOM 712 N N . LEU A 1 88 ? -11.116 -8.748 28.923 1.00 98.69 88 LEU A N 1
ATOM 713 C CA . LEU A 1 88 ? -11.349 -8.846 27.479 1.00 98.69 88 LEU A CA 1
ATOM 714 C C . LEU A 1 88 ? -10.889 -7.585 26.738 1.00 98.69 88 LEU A C 1
ATOM 716 O O . LEU A 1 88 ? -10.225 -7.689 25.703 1.00 98.69 88 LEU A O 1
ATOM 720 N N . LEU A 1 89 ? -11.208 -6.402 27.268 1.00 98.75 89 LEU A N 1
ATOM 721 C CA . LEU A 1 89 ? -10.783 -5.132 26.683 1.00 98.75 89 LEU A CA 1
ATOM 722 C C . LEU A 1 89 ? -9.263 -4.953 26.765 1.00 98.75 89 LEU A C 1
ATOM 724 O O . LEU A 1 89 ? -8.658 -4.563 25.769 1.00 98.75 89 LEU A O 1
ATOM 728 N N . CYS A 1 90 ? -8.633 -5.292 27.892 1.00 98.75 90 CYS A N 1
ATOM 729 C CA . CYS A 1 90 ? -7.177 -5.259 28.043 1.00 98.75 90 CYS A CA 1
ATOM 730 C C . CYS A 1 90 ? -6.481 -6.164 27.019 1.00 98.75 90 CYS A C 1
ATOM 732 O O . CYS A 1 90 ? -5.568 -5.713 26.330 1.00 98.75 90 CYS A O 1
ATOM 734 N N . ASN A 1 91 ? -6.953 -7.404 26.851 1.00 98.75 91 ASN A N 1
ATOM 735 C CA . ASN A 1 91 ? -6.415 -8.325 25.848 1.00 98.75 91 ASN A CA 1
ATOM 736 C C . ASN A 1 91 ? -6.591 -7.782 24.424 1.00 98.75 91 ASN A C 1
ATOM 738 O O . ASN A 1 91 ? -5.686 -7.893 23.597 1.00 98.75 91 ASN A O 1
ATOM 742 N N . ARG A 1 92 ? -7.743 -7.167 24.125 1.00 98.75 92 ARG A N 1
ATOM 743 C CA . ARG A 1 92 ? -7.989 -6.581 22.804 1.00 98.75 92 ARG A CA 1
ATOM 744 C C . ARG A 1 92 ? -7.071 -5.393 22.522 1.00 98.75 92 ARG A C 1
ATOM 746 O O . ARG A 1 92 ? -6.593 -5.266 21.397 1.00 98.75 92 ARG A O 1
ATOM 753 N N . VAL A 1 93 ? -6.829 -4.539 23.515 1.00 98.75 93 VAL A N 1
ATOM 754 C CA . VAL A 1 93 ? -5.889 -3.416 23.398 1.00 98.75 93 VAL A CA 1
ATOM 755 C C . VAL A 1 93 ? -4.477 -3.934 23.152 1.00 98.75 93 VAL A C 1
ATOM 757 O O . VAL A 1 93 ? -3.854 -3.498 22.191 1.00 98.75 93 VAL A O 1
ATOM 760 N N . GLN A 1 94 ? -4.017 -4.917 23.929 1.00 98.75 94 GLN A N 1
ATOM 761 C CA . GLN A 1 94 ? -2.687 -5.500 23.753 1.00 98.75 94 GLN A CA 1
ATOM 762 C C . GLN A 1 94 ? -2.491 -6.074 22.339 1.00 98.75 94 GLN A C 1
ATOM 764 O O . GLN A 1 94 ? -1.489 -5.785 21.693 1.00 98.75 94 GLN A O 1
ATOM 769 N N . GLN A 1 95 ? -3.469 -6.824 21.819 1.00 98.75 95 GLN A N 1
ATOM 770 C CA . GLN A 1 95 ? -3.412 -7.350 20.449 1.00 98.75 95 GLN A CA 1
ATOM 771 C C . GLN A 1 95 ? -3.303 -6.236 19.402 1.00 98.75 95 GLN A C 1
ATOM 773 O O . GLN A 1 95 ? -2.502 -6.328 18.478 1.00 98.75 95 GLN A O 1
ATOM 778 N N . LEU A 1 96 ? -4.092 -5.168 19.547 1.00 98.62 96 LEU A N 1
ATOM 779 C CA . LEU A 1 96 ? -4.041 -4.028 18.630 1.00 98.62 96 LEU A CA 1
ATOM 780 C C . LEU A 1 96 ? -2.704 -3.280 18.710 1.00 98.62 96 LEU A C 1
ATOM 782 O O . LEU A 1 96 ? -2.213 -2.796 17.692 1.00 98.62 96 LEU A O 1
ATOM 786 N N . GLU A 1 97 ? -2.110 -3.172 19.897 1.00 98.69 97 GLU A N 1
ATOM 787 C CA . GLU A 1 97 ? -0.786 -2.572 20.085 1.00 98.69 97 GLU A CA 1
ATOM 788 C C . GLU A 1 97 ? 0.316 -3.411 19.424 1.00 98.69 97 GLU A C 1
ATOM 790 O O . GLU A 1 97 ? 1.185 -2.849 18.752 1.00 98.69 97 GLU A O 1
ATOM 795 N N . GLU A 1 98 ? 0.248 -4.739 19.547 1.00 98.69 98 GLU A N 1
ATOM 796 C CA . GLU A 1 98 ? 1.153 -5.681 18.878 1.00 98.69 98 GLU A CA 1
ATOM 797 C C . GLU A 1 98 ? 1.022 -5.586 17.348 1.00 98.69 98 GLU A C 1
ATOM 799 O O . GLU A 1 98 ? 2.017 -5.331 16.663 1.00 98.69 98 GLU A O 1
ATOM 804 N N . GLU A 1 99 ? -0.203 -5.669 16.811 1.00 98.56 99 GLU A N 1
ATOM 805 C CA . GLU A 1 99 ? -0.492 -5.511 15.377 1.00 98.56 99 GLU A CA 1
ATOM 806 C C . GLU A 1 99 ? 0.018 -4.159 14.841 1.00 98.56 99 GLU A C 1
ATOM 808 O O . GLU A 1 99 ? 0.660 -4.084 13.790 1.00 98.56 99 GLU A O 1
ATOM 813 N N . ASN A 1 100 ? -0.214 -3.065 15.573 1.00 98.38 100 ASN A N 1
ATOM 814 C CA . ASN A 1 100 ? 0.248 -1.734 15.176 1.00 98.38 100 ASN A CA 1
ATOM 815 C C . ASN A 1 100 ? 1.785 -1.611 15.221 1.00 98.38 100 ASN A C 1
ATOM 817 O O . ASN A 1 100 ? 2.392 -0.951 14.367 1.00 98.38 100 ASN A O 1
ATOM 821 N N . GLY A 1 101 ? 2.430 -2.277 16.182 1.00 98.69 101 GLY A N 1
ATOM 822 C CA . GLY A 1 101 ? 3.884 -2.403 16.255 1.00 98.69 101 GLY A CA 1
ATOM 823 C C . GLY A 1 101 ? 4.458 -3.121 15.032 1.00 98.69 101 GLY A C 1
ATOM 824 O O . GLY A 1 101 ? 5.373 -2.607 14.381 1.00 98.69 101 GLY A O 1
ATOM 825 N N . GLU A 1 102 ? 3.878 -4.261 14.654 1.00 98.69 102 GLU A N 1
ATOM 826 C CA . GLU A 1 102 ? 4.270 -5.010 13.454 1.00 98.69 102 GLU A CA 1
ATOM 827 C C . GLU A 1 102 ? 4.080 -4.193 12.171 1.00 98.69 102 GLU A C 1
ATOM 829 O O . GLU A 1 102 ? 4.969 -4.141 11.312 1.00 98.69 102 GLU A O 1
ATOM 834 N N . MET A 1 103 ? 2.951 -3.492 12.048 1.00 98.38 103 MET A N 1
ATOM 835 C CA . MET A 1 103 ? 2.682 -2.610 10.913 1.00 98.38 103 MET A CA 1
ATOM 836 C C . MET A 1 103 ? 3.702 -1.473 10.822 1.00 98.38 103 MET A C 1
ATOM 838 O O . MET A 1 103 ? 4.199 -1.176 9.733 1.00 98.38 103 MET A O 1
ATOM 842 N N . THR A 1 104 ? 4.091 -0.885 11.954 1.00 98.75 104 THR A N 1
ATOM 843 C CA . THR A 1 104 ? 5.126 0.158 12.007 1.00 98.75 104 THR A CA 1
ATOM 844 C C . THR A 1 104 ? 6.476 -0.368 11.511 1.00 98.75 104 THR A C 1
ATOM 846 O O . THR A 1 104 ? 7.126 0.275 10.680 1.00 98.75 104 THR A O 1
ATOM 849 N N . LEU A 1 105 ? 6.883 -1.566 11.946 1.00 98.62 105 LEU A N 1
ATOM 850 C CA . LEU A 1 105 ? 8.113 -2.213 11.477 1.00 98.62 105 LEU A CA 1
ATOM 851 C C . LEU A 1 105 ? 8.073 -2.497 9.971 1.00 98.62 105 LEU A C 1
ATOM 853 O O . LEU A 1 105 ? 9.045 -2.225 9.259 1.00 98.62 105 LEU A O 1
ATOM 857 N N . ASN A 1 106 ? 6.939 -2.986 9.465 1.00 98.50 106 ASN A N 1
ATOM 858 C CA . ASN A 1 106 ? 6.740 -3.234 8.040 1.00 98.50 106 ASN A CA 1
ATOM 859 C C . ASN A 1 106 ? 6.840 -1.951 7.210 1.00 98.50 106 ASN A C 1
ATOM 861 O O . ASN A 1 106 ? 7.510 -1.948 6.176 1.00 98.50 106 ASN A O 1
ATOM 865 N N . VAL A 1 107 ? 6.245 -0.851 7.674 1.00 98.56 107 VAL A N 1
ATOM 866 C CA . VAL A 1 107 ? 6.350 0.456 7.013 1.00 98.56 107 VAL A CA 1
ATOM 867 C C . VAL A 1 107 ? 7.803 0.930 6.968 1.00 98.56 107 VAL A C 1
ATOM 869 O O . VAL A 1 107 ? 8.269 1.340 5.906 1.00 98.56 107 VAL A O 1
ATOM 872 N N . CYS A 1 108 ? 8.546 0.844 8.074 1.00 98.50 108 CYS A N 1
ATOM 873 C CA . CYS A 1 108 ? 9.965 1.214 8.101 1.00 98.50 108 CYS A CA 1
ATOM 874 C C . CYS A 1 108 ? 10.802 0.368 7.128 1.00 98.50 108 CYS A C 1
ATOM 876 O O . CYS A 1 108 ? 11.617 0.908 6.377 1.00 98.50 108 CYS A O 1
ATOM 878 N N . ARG A 1 109 ? 10.565 -0.948 7.087 1.00 98.75 109 ARG A N 1
ATOM 879 C CA . ARG A 1 109 ? 11.242 -1.864 6.158 1.00 98.75 109 ARG A CA 1
ATOM 880 C C . ARG A 1 109 ? 10.947 -1.516 4.699 1.00 98.75 109 ARG A C 1
ATOM 882 O O . ARG A 1 109 ? 11.872 -1.457 3.891 1.00 98.75 109 ARG A O 1
ATOM 889 N N . LEU A 1 110 ? 9.679 -1.277 4.364 1.00 98.50 110 LEU A N 1
ATOM 890 C CA . LEU A 1 110 ? 9.266 -0.910 3.009 1.00 98.50 110 LEU A CA 1
ATOM 891 C C . LEU A 1 110 ? 9.855 0.436 2.584 1.00 98.50 110 LEU A C 1
ATOM 893 O O . LEU A 1 110 ? 10.360 0.531 1.472 1.00 98.50 110 LEU A O 1
ATOM 897 N N . LYS A 1 111 ? 9.883 1.441 3.469 1.00 98.75 111 LYS A N 1
ATOM 898 C CA . LYS A 1 111 ? 10.533 2.732 3.188 1.00 98.75 111 LYS A CA 1
ATOM 899 C C . LYS A 1 111 ? 12.008 2.564 2.825 1.00 98.75 111 LYS A C 1
ATOM 901 O O . LYS A 1 111 ? 12.432 3.059 1.788 1.00 98.75 111 LYS A O 1
ATOM 906 N N . SER A 1 112 ? 12.758 1.794 3.616 1.00 98.62 112 SER A N 1
ATOM 907 C CA . SER A 1 112 ? 14.171 1.514 3.325 1.00 98.62 112 SER A CA 1
ATOM 908 C C . SER A 1 112 ? 14.358 0.773 1.993 1.00 98.62 112 SER A C 1
ATOM 910 O O . SER A 1 112 ? 15.291 1.061 1.241 1.00 98.62 112 SER A O 1
ATOM 912 N N . GLN A 1 113 ? 13.459 -0.159 1.666 1.00 98.56 113 GLN A N 1
ATOM 913 C CA . GLN A 1 113 ? 13.487 -0.862 0.385 1.00 98.56 113 GLN A CA 1
ATOM 914 C C . GLN A 1 113 ? 13.201 0.081 -0.795 1.00 98.56 113 GLN A C 1
ATOM 916 O O . GLN A 1 113 ? 13.901 0.001 -1.804 1.00 98.56 113 GLN A O 1
ATOM 921 N N . THR A 1 114 ? 12.225 0.982 -0.662 1.00 98.50 114 THR A N 1
ATOM 922 C CA . THR A 1 114 ? 11.912 2.004 -1.670 1.00 98.50 114 THR A CA 1
ATOM 923 C C . THR A 1 114 ? 13.095 2.941 -1.894 1.00 98.50 114 THR A C 1
ATOM 925 O O . THR A 1 114 ? 13.521 3.106 -3.031 1.00 98.50 114 THR A O 1
ATOM 928 N N . GLU A 1 115 ? 13.705 3.465 -0.827 1.00 98.62 115 GLU A N 1
ATOM 929 C CA . GLU A 1 115 ? 14.881 4.343 -0.929 1.00 98.62 115 GLU A CA 1
ATOM 930 C C . GLU A 1 115 ? 16.051 3.663 -1.653 1.00 98.62 115 GLU A C 1
ATOM 932 O O . GLU A 1 115 ? 16.737 4.280 -2.468 1.00 98.62 115 GLU A O 1
ATOM 937 N N . LYS A 1 116 ? 16.272 2.369 -1.395 1.00 98.69 116 LYS A N 1
ATOM 938 C CA . LYS A 1 116 ? 17.308 1.597 -2.086 1.00 98.69 116 LYS A CA 1
ATOM 939 C C . LYS A 1 116 ? 17.008 1.444 -3.580 1.00 98.69 116 LYS A C 1
ATOM 941 O O . LYS A 1 116 ? 17.914 1.598 -4.396 1.00 98.69 116 LYS A O 1
ATOM 946 N N . LEU A 1 117 ? 15.754 1.160 -3.933 1.00 98.56 117 LEU A N 1
ATOM 947 C CA . LEU A 1 117 ? 15.328 1.057 -5.329 1.00 98.56 117 LEU A CA 1
ATOM 948 C C . LEU A 1 117 ? 15.437 2.399 -6.058 1.00 98.56 117 LEU A C 1
ATOM 950 O O . LEU A 1 117 ? 15.865 2.417 -7.209 1.00 98.56 117 LEU A O 1
ATOM 954 N N . ASP A 1 118 ? 15.131 3.513 -5.395 1.00 98.69 118 ASP A N 1
ATOM 955 C CA . ASP A 1 118 ? 15.297 4.851 -5.967 1.00 98.69 118 ASP A CA 1
ATOM 956 C C . ASP A 1 118 ? 16.775 5.175 -6.229 1.00 98.69 118 ASP A C 1
ATOM 958 O O . ASP A 1 118 ? 17.119 5.690 -7.294 1.00 98.69 118 ASP A O 1
ATOM 962 N N . GLN A 1 119 ? 17.676 4.797 -5.314 1.00 98.75 119 GLN A N 1
ATOM 963 C CA . GLN A 1 119 ? 19.122 4.922 -5.531 1.00 98.75 119 GLN A CA 1
ATOM 964 C C . GLN A 1 119 ? 19.612 4.047 -6.692 1.00 98.75 119 GLN A C 1
ATOM 966 O O . GLN A 1 119 ? 20.425 4.491 -7.503 1.00 98.75 119 GLN A O 1
ATOM 971 N N . ASP A 1 120 ? 19.137 2.803 -6.794 1.00 98.50 120 ASP A N 1
ATOM 972 C CA . ASP A 1 120 ? 19.464 1.909 -7.910 1.00 98.50 120 ASP A CA 1
ATOM 973 C C . ASP A 1 120 ? 18.953 2.459 -9.242 1.00 98.50 120 ASP A C 1
ATOM 975 O O . ASP A 1 120 ? 19.698 2.480 -10.224 1.00 98.50 120 ASP A O 1
ATOM 979 N N . LYS A 1 121 ? 17.720 2.970 -9.265 1.00 98.56 121 LYS A N 1
ATOM 980 C CA . LYS A 1 121 ? 17.126 3.621 -10.431 1.00 98.56 121 LYS A CA 1
ATOM 981 C C . LYS A 1 121 ? 17.959 4.820 -10.869 1.00 98.56 121 LYS A C 1
ATOM 983 O O . LYS A 1 121 ? 18.332 4.869 -12.036 1.00 98.56 121 LYS A O 1
ATOM 988 N N . GLN A 1 122 ? 18.301 5.731 -9.955 1.00 98.69 122 GLN A N 1
ATOM 989 C CA . GLN A 1 122 ? 19.123 6.898 -10.283 1.00 98.69 122 GLN A CA 1
ATOM 990 C C . GLN A 1 122 ? 20.473 6.475 -10.870 1.00 98.69 122 GLN A C 1
ATOM 992 O O . GLN A 1 122 ? 20.847 6.936 -11.942 1.00 98.69 122 GLN A O 1
ATOM 997 N N . ARG A 1 123 ? 21.152 5.503 -10.245 1.00 98.75 123 ARG A N 1
ATOM 998 C CA . ARG A 1 123 ? 22.425 4.971 -10.758 1.00 98.75 123 ARG A CA 1
ATOM 999 C C . ARG A 1 123 ? 22.318 4.385 -12.164 1.00 98.75 123 ARG A C 1
ATOM 1001 O O . ARG A 1 123 ? 23.280 4.458 -12.926 1.00 98.75 123 ARG A O 1
ATOM 1008 N N . MET A 1 124 ? 21.206 3.731 -12.492 1.00 98.31 124 MET A N 1
ATOM 1009 C CA . MET A 1 124 ? 20.992 3.169 -13.828 1.00 98.31 124 MET A CA 1
ATOM 1010 C C . MET A 1 124 ? 20.648 4.256 -14.847 1.00 98.31 124 MET A C 1
ATOM 1012 O O . MET A 1 124 ? 21.136 4.177 -15.973 1.00 98.31 124 MET A O 1
ATOM 1016 N N . THR A 1 125 ? 19.885 5.277 -14.450 1.00 98.56 125 THR A N 1
ATOM 1017 C CA . THR A 1 125 ? 19.625 6.468 -15.270 1.00 98.56 125 THR A CA 1
ATOM 1018 C C . THR A 1 125 ? 20.927 7.183 -15.621 1.00 98.56 125 THR A C 1
ATOM 1020 O O . THR A 1 125 ? 21.195 7.367 -16.803 1.00 98.56 125 THR A O 1
ATOM 1023 N N . ASP A 1 126 ? 21.787 7.468 -14.639 1.00 98.62 126 ASP A N 1
ATOM 1024 C CA . ASP A 1 126 ? 23.069 8.154 -14.866 1.00 98.62 126 ASP A CA 1
ATOM 1025 C C . ASP A 1 126 ? 23.947 7.379 -15.870 1.00 98.62 126 ASP A C 1
ATOM 1027 O O . ASP A 1 126 ? 24.484 7.934 -16.826 1.00 98.62 126 ASP A O 1
ATOM 1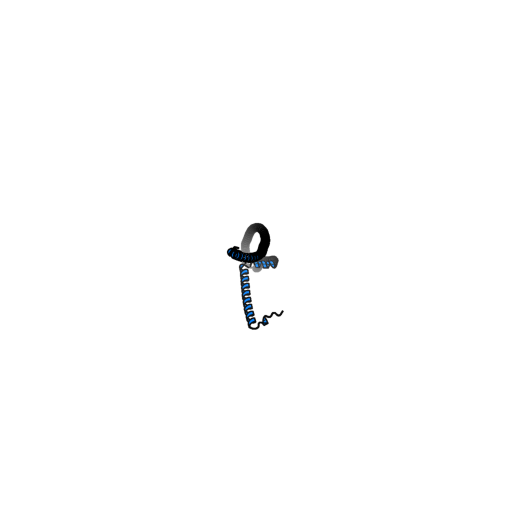031 N N . LYS A 1 127 ? 24.034 6.047 -15.723 1.00 98.62 127 LYS A N 1
ATOM 1032 C CA . LYS A 1 127 ? 24.774 5.187 -16.666 1.00 98.62 127 LYS A CA 1
ATOM 1033 C C . LYS A 1 127 ? 24.168 5.181 -18.070 1.00 98.62 127 LYS A C 1
ATOM 1035 O O . LYS A 1 127 ? 24.898 5.073 -19.061 1.00 98.62 127 LYS A O 1
ATOM 1040 N N . LEU A 1 128 ? 22.842 5.219 -18.172 1.00 98.44 128 LEU A N 1
ATOM 1041 C CA . LEU A 1 128 ? 22.155 5.276 -19.458 1.00 98.44 128 LEU A CA 1
ATOM 1042 C C . LEU A 1 128 ? 22.431 6.612 -20.154 1.00 98.44 128 LEU A C 1
ATOM 1044 O O . LEU A 1 128 ? 22.720 6.623 -21.348 1.00 98.44 128 LEU A O 1
ATOM 1048 N N . GLU A 1 129 ? 22.404 7.716 -19.413 1.00 98.56 129 GLU A N 1
ATOM 1049 C CA . GLU A 1 129 ? 22.753 9.043 -19.922 1.00 98.56 129 GLU A CA 1
ATOM 1050 C C . GLU A 1 129 ? 24.206 9.083 -20.412 1.00 98.56 129 GLU A C 1
ATOM 1052 O O . GLU A 1 129 ? 24.446 9.449 -21.564 1.00 98.56 129 GLU A O 1
ATOM 1057 N N . ASP A 1 130 ? 25.158 8.587 -19.615 1.00 98.62 130 ASP A N 1
ATOM 1058 C CA . ASP A 1 130 ? 26.576 8.505 -19.993 1.00 98.62 130 ASP A CA 1
ATOM 1059 C C . ASP A 1 130 ? 26.789 7.706 -21.288 1.00 98.62 130 ASP A C 1
ATOM 1061 O O . ASP A 1 130 ? 27.521 8.116 -22.195 1.00 98.62 130 ASP A O 1
ATOM 1065 N N . THR A 1 131 ? 26.152 6.537 -21.398 1.00 97.94 131 THR A N 1
ATOM 1066 C CA . THR A 1 131 ? 26.274 5.687 -22.594 1.00 97.94 131 THR A CA 1
ATOM 1067 C C . THR A 1 131 ? 25.575 6.288 -23.811 1.00 97.94 131 THR A C 1
ATOM 1069 O O . THR A 1 131 ? 26.093 6.163 -24.921 1.00 97.94 131 THR A O 1
ATOM 1072 N N . SER A 1 132 ? 24.456 6.987 -23.617 1.00 98.44 132 SER A N 1
ATOM 1073 C CA . SER A 1 132 ? 23.741 7.716 -24.668 1.00 98.44 132 SER A CA 1
ATOM 1074 C C . SER A 1 132 ? 24.576 8.869 -25.230 1.00 98.44 132 SER A C 1
ATOM 1076 O O . SER A 1 132 ? 24.706 9.000 -26.450 1.00 98.44 132 SER A O 1
ATOM 1078 N N . VAL A 1 133 ? 25.223 9.658 -24.361 1.00 98.62 133 VAL A N 1
ATOM 1079 C CA . VAL A 1 133 ? 26.139 10.734 -24.776 1.00 98.62 133 VAL A CA 1
ATOM 1080 C C . VAL A 1 133 ? 27.316 10.164 -25.563 1.00 98.62 133 VAL A C 1
ATOM 1082 O O . VAL A 1 133 ? 27.579 10.615 -26.675 1.00 98.62 133 VAL A O 1
ATOM 1085 N N . ARG A 1 134 ? 27.962 9.106 -25.056 1.00 98.56 134 ARG A N 1
ATOM 1086 C CA . ARG A 1 134 ? 29.063 8.442 -25.773 1.00 98.56 134 ARG A CA 1
ATOM 1087 C C . ARG A 1 134 ? 28.639 7.921 -27.143 1.00 98.56 134 ARG A C 1
ATOM 1089 O O . ARG A 1 134 ? 29.375 8.079 -28.110 1.00 98.56 134 ARG A O 1
ATOM 1096 N N . LEU A 1 135 ? 27.461 7.305 -27.241 1.00 98.19 135 LEU A N 1
ATOM 1097 C CA . LEU A 1 135 ? 26.938 6.822 -28.517 1.00 98.19 135 LEU A CA 1
ATOM 1098 C C . LEU A 1 135 ? 26.716 7.977 -29.499 1.00 98.19 135 LEU A C 1
ATOM 1100 O O . LEU A 1 135 ? 27.056 7.852 -30.674 1.00 98.19 135 LEU A O 1
ATOM 1104 N N . LYS A 1 136 ? 26.176 9.103 -29.025 1.00 98.56 136 LYS A N 1
ATOM 1105 C CA . LYS A 1 136 ? 25.982 10.301 -29.845 1.00 98.56 136 LYS A CA 1
ATOM 1106 C C . LYS A 1 136 ? 27.310 10.844 -30.378 1.00 98.56 136 LYS A C 1
ATOM 1108 O O . LYS A 1 136 ? 27.393 11.137 -31.569 1.00 98.56 136 LYS A O 1
ATOM 1113 N N . ASP A 1 137 ? 28.337 10.916 -29.535 1.00 98.56 137 ASP A N 1
ATOM 1114 C CA . ASP A 1 137 ? 29.673 11.367 -29.938 1.00 98.56 137 ASP A CA 1
ATOM 1115 C C . ASP A 1 137 ? 30.269 10.464 -31.031 1.00 98.56 137 ASP A C 1
ATOM 1117 O O . ASP A 1 137 ? 30.781 10.960 -32.039 1.00 98.56 137 ASP A O 1
ATOM 1121 N N . GLU A 1 138 ? 30.135 9.142 -30.884 1.00 98.19 138 GLU A N 1
ATOM 1122 C CA . GLU A 1 138 ? 30.550 8.172 -31.906 1.00 98.19 138 GLU A CA 1
ATOM 1123 C C . GLU A 1 138 ? 29.750 8.345 -33.206 1.00 98.19 138 GLU A C 1
ATOM 1125 O O . GLU A 1 138 ? 30.327 8.387 -34.291 1.00 98.19 138 GLU A O 1
ATOM 1130 N N . MET A 1 139 ? 28.425 8.514 -33.133 1.00 98.31 139 MET A N 1
ATOM 1131 C CA . MET A 1 139 ? 27.583 8.757 -34.313 1.00 98.31 139 MET A CA 1
ATOM 1132 C C . MET A 1 139 ? 27.973 10.043 -35.055 1.00 98.31 139 MET A C 1
ATOM 1134 O O . MET A 1 139 ? 27.999 10.065 -36.290 1.00 98.31 139 MET A O 1
ATOM 1138 N N . ASP A 1 140 ? 28.292 11.113 -34.328 1.00 98.50 140 ASP A N 1
ATOM 1139 C CA . ASP A 1 140 ? 28.757 12.368 -34.916 1.00 98.50 140 ASP A CA 1
ATOM 1140 C C . ASP A 1 140 ? 30.166 12.224 -35.521 1.00 98.50 140 ASP A C 1
ATOM 1142 O O . ASP A 1 140 ? 30.455 12.829 -36.559 1.00 98.50 140 ASP A O 1
ATOM 1146 N N . LEU A 1 141 ? 31.035 11.390 -34.938 1.00 98.56 141 LEU A N 1
ATOM 1147 C CA . LEU A 1 141 ? 32.329 11.033 -35.525 1.00 98.56 141 LEU A CA 1
ATOM 1148 C C . LEU A 1 141 ? 32.161 10.238 -36.828 1.00 98.56 141 LEU A C 1
ATOM 1150 O O . LEU A 1 141 ? 32.768 10.600 -37.839 1.00 98.56 141 LEU A O 1
ATOM 1154 N N . TYR A 1 142 ? 31.307 9.211 -36.837 1.00 98.19 142 TYR A N 1
ATOM 1155 C CA . TYR A 1 142 ? 30.989 8.437 -38.041 1.00 98.19 142 TYR A CA 1
ATOM 1156 C C . TYR A 1 142 ? 30.457 9.332 -39.163 1.00 98.19 142 TYR A C 1
ATOM 1158 O O . TYR A 1 142 ? 30.920 9.220 -40.299 1.00 98.19 142 TYR A O 1
ATOM 1166 N N . ARG A 1 143 ? 29.551 10.270 -38.852 1.00 98.56 143 ARG A N 1
ATOM 1167 C CA . ARG A 1 143 ? 29.030 11.240 -39.830 1.00 98.56 143 ARG A CA 1
ATOM 1168 C C . ARG A 1 143 ? 30.154 12.067 -40.456 1.00 98.56 143 ARG A C 1
ATOM 1170 O O . ARG A 1 143 ? 30.266 12.112 -41.675 1.00 98.56 143 ARG A O 1
ATOM 1177 N N . LYS A 1 144 ? 31.052 12.627 -39.636 1.00 98.56 144 LYS A N 1
ATOM 1178 C CA . LYS A 1 144 ? 32.209 13.408 -40.117 1.00 98.56 144 LYS A CA 1
ATOM 1179 C C . LYS A 1 144 ? 33.137 12.594 -41.022 1.00 98.56 144 LYS A C 1
ATOM 1181 O O . LYS A 1 144 ? 33.699 13.144 -41.967 1.00 98.56 144 LYS A O 1
ATOM 1186 N N . ILE A 1 145 ? 33.346 11.312 -40.722 1.00 98.06 145 ILE A N 1
ATOM 1187 C CA . ILE A 1 145 ? 34.169 10.424 -41.556 1.00 98.06 145 ILE A CA 1
ATOM 1188 C C . ILE A 1 145 ? 33.476 10.167 -42.897 1.00 98.06 145 ILE A C 1
ATOM 1190 O O . ILE A 1 145 ? 34.123 10.275 -43.939 1.00 98.06 145 ILE A O 1
ATOM 1194 N N . MET A 1 146 ? 32.172 9.887 -42.886 1.00 98.00 146 MET A N 1
ATOM 1195 C CA . MET A 1 146 ? 31.396 9.673 -44.110 1.00 98.00 146 MET A CA 1
ATOM 1196 C C . MET A 1 146 ? 31.366 10.915 -45.003 1.00 98.00 146 MET A C 1
ATOM 1198 O O . MET A 1 146 ? 31.592 10.792 -46.206 1.00 98.00 146 MET A O 1
ATOM 1202 N N . ASP A 1 147 ? 31.194 12.104 -44.424 1.00 98.38 147 ASP A N 1
ATOM 1203 C CA . ASP A 1 147 ? 31.234 13.367 -45.168 1.00 98.38 147 ASP A CA 1
ATOM 1204 C C . ASP A 1 147 ? 32.595 13.571 -45.854 1.00 98.38 147 ASP A C 1
ATOM 1206 O O . ASP A 1 147 ? 32.659 13.917 -47.034 1.00 98.38 147 ASP A O 1
ATOM 1210 N N . LYS A 1 148 ? 33.700 13.287 -45.149 1.00 98.38 148 LYS A N 1
ATOM 1211 C CA . LYS A 1 148 ? 35.059 13.360 -45.716 1.00 98.38 148 LYS A CA 1
ATOM 1212 C C . LYS A 1 148 ? 35.287 12.344 -46.834 1.00 98.38 148 LYS A C 1
ATOM 1214 O O . LYS A 1 148 ? 35.897 12.682 -47.844 1.00 98.38 148 LYS A O 1
ATOM 1219 N N . LEU A 1 149 ? 34.813 11.108 -46.670 1.00 97.75 149 LEU A N 1
ATOM 1220 C CA . LEU A 1 149 ? 34.910 10.076 -47.708 1.00 97.75 149 LEU A CA 1
ATOM 1221 C C . LEU A 1 149 ? 34.122 10.469 -48.959 1.00 97.75 149 LEU A C 1
ATOM 1223 O O . LEU A 1 149 ? 34.600 10.274 -50.077 1.00 97.75 149 LEU A O 1
ATOM 1227 N N . TRP A 1 150 ? 32.937 11.050 -48.775 1.00 98.06 150 TRP A N 1
ATOM 1228 C CA . TRP A 1 150 ? 32.119 11.548 -49.873 1.00 98.06 150 TRP A CA 1
ATOM 1229 C C . TRP A 1 150 ? 32.807 12.700 -50.615 1.00 98.06 150 TRP A C 1
ATOM 1231 O O . TRP A 1 150 ? 32.914 12.651 -51.841 1.00 98.06 150 TRP A O 1
ATOM 1241 N N . GLN A 1 151 ? 33.344 13.684 -49.882 1.00 98.06 151 GLN A N 1
ATOM 1242 C CA . GLN A 1 151 ? 34.112 14.795 -50.457 1.00 98.06 151 GLN A CA 1
ATOM 1243 C C . GLN A 1 151 ? 35.314 14.288 -51.259 1.00 98.06 151 GLN A C 1
ATOM 1245 O O . GLN A 1 151 ? 35.458 14.646 -52.423 1.00 98.06 151 GLN A O 1
ATOM 1250 N N . ASN A 1 152 ? 36.112 13.379 -50.692 1.00 97.56 152 ASN A N 1
ATOM 1251 C CA . ASN A 1 152 ? 37.277 12.816 -51.373 1.00 97.56 152 ASN A CA 1
ATOM 1252 C C . ASN A 1 152 ? 36.897 12.056 -52.656 1.00 97.56 152 ASN A C 1
ATOM 1254 O O . ASN A 1 152 ? 37.543 12.220 -53.689 1.00 97.56 152 ASN A O 1
ATOM 1258 N N . ARG A 1 153 ? 35.812 11.265 -52.626 1.00 97.31 153 ARG A N 1
ATOM 1259 C CA . ARG A 1 153 ? 35.301 10.576 -53.823 1.00 97.31 153 ARG A CA 1
ATOM 1260 C C . ARG A 1 153 ? 34.860 11.576 -54.895 1.00 97.31 153 ARG A C 1
ATOM 1262 O O . ARG A 1 153 ? 35.109 11.340 -56.076 1.00 97.31 153 ARG A O 1
ATOM 1269 N N . HIS A 1 154 ? 34.206 12.668 -54.500 1.00 97.81 154 HIS A N 1
ATOM 1270 C CA . HIS A 1 154 ? 33.765 13.710 -55.424 1.00 97.81 154 HIS A CA 1
ATOM 1271 C C . HIS A 1 154 ? 34.946 14.473 -56.043 1.00 97.81 154 HIS A C 1
ATOM 1273 O O . HIS A 1 154 ? 34.980 14.657 -57.258 1.00 97.81 154 HIS A O 1
ATOM 1279 N N . GLU A 1 155 ? 35.937 14.852 -55.235 1.00 97.88 155 GLU A N 1
ATOM 1280 C CA . GLU A 1 155 ? 37.177 15.492 -55.692 1.00 97.88 155 GLU A CA 1
ATOM 1281 C C . GLU A 1 155 ? 37.931 14.597 -56.677 1.00 97.88 155 GLU A C 1
ATOM 1283 O O . GLU A 1 155 ? 38.240 15.032 -57.785 1.00 97.88 155 GLU A O 1
ATOM 1288 N N . PHE A 1 156 ? 38.122 13.321 -56.335 1.00 97.50 156 PHE A N 1
ATOM 1289 C CA . PHE A 1 156 ? 38.763 12.349 -57.217 1.00 97.50 156 PHE A CA 1
ATOM 1290 C C . PHE A 1 156 ? 38.014 12.183 -58.547 1.00 97.50 156 PHE A C 1
ATOM 1292 O O . PHE A 1 156 ? 38.625 12.101 -59.612 1.00 97.50 156 PHE A O 1
ATOM 1299 N N . GLN A 1 157 ? 36.678 12.148 -58.510 1.00 97.56 157 GLN A N 1
ATOM 1300 C CA . GLN A 1 157 ? 35.862 12.055 -59.719 1.00 97.56 157 GLN A CA 1
ATOM 1301 C C . GLN A 1 157 ? 36.008 13.308 -60.597 1.00 97.56 157 GLN A C 1
ATOM 1303 O O . GLN A 1 157 ? 36.144 13.181 -61.813 1.00 97.56 157 GLN A O 1
ATOM 1308 N N . LYS A 1 158 ? 36.056 14.498 -59.991 1.00 98.06 158 LYS A N 1
ATOM 1309 C CA . LYS A 1 158 ? 36.279 15.766 -60.695 1.00 98.06 158 LYS A CA 1
ATOM 1310 C C . LYS A 1 158 ? 37.677 15.845 -61.318 1.00 98.06 158 LYS A C 1
ATOM 1312 O O . LYS A 1 158 ? 37.817 16.269 -62.462 1.00 98.06 158 LYS A O 1
ATOM 1317 N N . GLU A 1 159 ? 38.712 15.420 -60.596 1.00 97.69 159 GLU A N 1
ATOM 1318 C CA . GLU A 1 159 ? 40.080 15.332 -61.127 1.00 97.69 159 GLU A CA 1
ATOM 1319 C C . GLU A 1 159 ? 40.160 14.357 -62.302 1.00 97.69 159 GLU A C 1
ATOM 1321 O O . GLU A 1 159 ? 40.774 14.657 -63.325 1.00 97.69 159 GLU A O 1
ATOM 1326 N N . LYS A 1 160 ? 39.490 13.207 -62.187 1.00 97.88 160 LYS A N 1
ATOM 1327 C CA . LYS A 1 160 ? 39.402 12.215 -63.258 1.00 97.88 160 LYS A CA 1
ATOM 1328 C C . LYS A 1 160 ? 38.720 12.775 -64.509 1.00 97.88 160 LYS A C 1
ATOM 1330 O O . LYS A 1 160 ? 39.187 12.495 -65.609 1.00 97.88 160 LYS A O 1
ATOM 1335 N N . GLU A 1 161 ? 37.638 13.534 -64.354 1.00 97.62 161 GLU A N 1
ATOM 1336 C CA . GLU A 1 161 ? 36.942 14.204 -65.462 1.00 97.62 161 GLU A CA 1
ATOM 1337 C C . GLU A 1 161 ? 37.839 15.254 -66.130 1.00 97.62 161 GLU A C 1
ATOM 1339 O O . GLU A 1 161 ? 38.024 15.198 -67.341 1.00 97.62 161 GLU A O 1
ATOM 1344 N N . SER A 1 162 ? 38.501 16.111 -65.349 1.00 97.44 162 SER A N 1
ATOM 1345 C CA . SER A 1 162 ? 39.471 17.100 -65.853 1.00 97.44 162 SER A CA 1
ATOM 1346 C C . SER A 1 162 ? 40.642 16.454 -66.610 1.00 97.44 162 SER A C 1
ATOM 1348 O O . SER A 1 162 ? 41.014 16.877 -67.705 1.00 97.44 162 SER A O 1
ATOM 1350 N N . MET A 1 163 ? 41.206 15.367 -66.075 1.00 97.06 163 MET A N 1
ATOM 1351 C CA . MET A 1 163 ? 42.270 14.624 -66.755 1.00 97.06 163 MET A CA 1
ATOM 1352 C C . MET A 1 163 ? 41.770 13.977 -68.054 1.00 97.06 163 MET A C 1
ATOM 1354 O O . MET A 1 163 ? 42.514 13.917 -69.031 1.00 97.06 163 MET A O 1
ATOM 1358 N N . GLN A 1 164 ? 40.525 13.494 -68.080 1.00 97.19 164 GLN A N 1
ATOM 1359 C CA . GLN A 1 164 ? 39.916 12.932 -69.284 1.00 97.19 164 GLN A CA 1
ATOM 1360 C C . GLN A 1 164 ? 39.706 14.005 -70.362 1.00 97.19 164 GLN A C 1
ATOM 1362 O O . GLN A 1 164 ? 40.035 13.744 -71.517 1.00 97.19 164 GLN A O 1
ATOM 1367 N N . GLU A 1 165 ? 39.251 15.206 -69.991 1.00 97.31 165 GLU A N 1
ATOM 1368 C CA . GLU A 1 165 ? 39.151 16.353 -70.905 1.00 97.31 165 GLU A CA 1
ATOM 1369 C C . GLU A 1 165 ? 40.514 16.690 -71.523 1.00 97.31 165 GLU A C 1
ATOM 1371 O O . GLU A 1 165 ? 40.626 16.780 -72.744 1.00 97.31 165 GLU A O 1
ATOM 1376 N N . LEU A 1 166 ? 41.578 16.753 -70.712 1.00 97.56 166 LEU A N 1
ATOM 1377 C CA . LEU A 1 166 ? 42.939 16.985 -71.208 1.00 97.56 166 LEU A CA 1
ATOM 1378 C C . LEU A 1 166 ? 43.415 15.878 -72.165 1.00 97.56 166 LEU A C 1
ATOM 1380 O O . LEU A 1 166 ? 44.073 16.155 -73.169 1.00 97.56 166 LEU A O 1
ATOM 1384 N N . ILE A 1 167 ? 43.101 14.612 -71.871 1.00 96.75 167 ILE A N 1
ATOM 1385 C CA . ILE A 1 167 ? 43.415 13.491 -72.769 1.00 96.75 167 ILE A CA 1
ATOM 1386 C C . ILE A 1 167 ? 42.694 13.666 -74.109 1.00 96.75 167 ILE A C 1
ATOM 1388 O O . ILE A 1 167 ? 43.292 13.416 -75.157 1.00 96.75 167 ILE A O 1
ATOM 1392 N N . ASP A 1 168 ? 41.430 14.082 -74.091 1.00 96.69 168 ASP A N 1
ATOM 1393 C CA . ASP A 1 168 ? 40.639 14.279 -75.303 1.00 96.69 168 ASP A CA 1
ATOM 1394 C C . ASP A 1 168 ? 41.106 15.514 -76.100 1.00 96.69 168 ASP A C 1
ATOM 1396 O O . ASP A 1 168 ? 41.139 15.461 -77.330 1.00 96.69 168 ASP A O 1
ATOM 1400 N N . ASP A 1 169 ? 41.574 16.578 -75.440 1.00 96.88 169 ASP A N 1
ATOM 1401 C CA . ASP A 1 169 ? 42.254 17.719 -76.075 1.00 96.88 169 ASP A CA 1
ATOM 1402 C C . ASP A 1 169 ? 43.520 17.279 -76.815 1.00 96.88 169 ASP A C 1
ATOM 1404 O O . ASP A 1 169 ? 43.659 17.516 -78.017 1.00 96.88 169 ASP A O 1
ATOM 1408 N N . LEU A 1 170 ? 44.408 16.556 -76.128 1.00 95.75 170 LEU A N 1
ATOM 1409 C CA . LEU A 1 170 ? 45.649 16.053 -76.721 1.00 95.75 170 LEU A CA 1
ATOM 1410 C C . LEU A 1 170 ? 45.380 15.080 -77.875 1.00 95.75 170 LEU A C 1
ATOM 1412 O O . LEU A 1 170 ? 46.098 15.087 -78.874 1.00 95.75 170 LEU A O 1
ATOM 1416 N N . ARG A 1 171 ? 44.338 14.245 -77.777 1.00 94.88 171 ARG A N 1
ATOM 1417 C CA . ARG A 1 171 ? 43.914 13.362 -78.877 1.00 94.88 171 ARG A CA 1
ATOM 1418 C C . ARG A 1 171 ? 43.454 14.155 -80.095 1.00 94.88 171 ARG A C 1
ATOM 1420 O O . ARG A 1 171 ? 43.864 13.813 -81.203 1.00 94.88 171 ARG A O 1
ATOM 1427 N N . ARG A 1 172 ? 42.661 15.215 -79.899 1.00 96.06 172 ARG A N 1
ATOM 1428 C CA . ARG A 1 172 ? 42.224 16.112 -80.982 1.00 96.06 172 ARG A CA 1
ATOM 1429 C C . ARG A 1 172 ? 43.405 16.816 -81.646 1.00 96.06 172 ARG A C 1
ATOM 1431 O O . ARG A 1 172 ? 43.463 16.871 -82.872 1.00 96.06 172 ARG A O 1
ATOM 1438 N N . GLU A 1 173 ? 44.368 17.304 -80.867 1.00 94.19 173 GLU A N 1
ATOM 1439 C CA . GLU A 1 173 ? 45.594 17.905 -81.408 1.00 94.19 173 GLU A CA 1
ATOM 1440 C C . GLU A 1 173 ? 46.435 16.894 -82.198 1.00 94.19 173 GLU A C 1
ATOM 1442 O O . GLU A 1 173 ? 46.910 17.204 -83.292 1.00 94.19 173 GLU A O 1
ATOM 1447 N N . LEU A 1 174 ? 46.591 15.666 -81.689 1.00 93.56 174 LEU A N 1
ATOM 1448 C CA . LEU A 1 174 ? 47.300 14.597 -82.396 1.00 93.56 174 LEU A CA 1
ATOM 1449 C C . LEU A 1 174 ? 46.618 14.233 -83.720 1.00 93.56 174 LEU A C 1
ATOM 1451 O O . LEU A 1 174 ? 47.311 14.062 -84.723 1.00 93.56 174 LEU A O 1
ATOM 1455 N N . GLU A 1 175 ? 45.289 14.132 -83.745 1.00 92.81 175 GLU A N 1
ATOM 1456 C CA . GLU A 1 175 ? 44.526 13.882 -84.972 1.00 92.81 175 GLU A CA 1
ATOM 1457 C C . GLU A 1 175 ? 44.690 15.034 -85.974 1.00 92.81 175 GLU A C 1
ATOM 1459 O O . GLU A 1 175 ? 44.982 14.794 -87.148 1.00 92.81 175 GLU A O 1
ATOM 1464 N N . TYR A 1 176 ? 44.609 16.285 -85.510 1.00 92.12 176 TYR A N 1
ATOM 1465 C CA . TYR A 1 176 ? 44.850 17.463 -86.345 1.00 92.12 176 TYR A CA 1
ATOM 1466 C C . TYR A 1 176 ? 46.258 17.462 -86.953 1.00 92.12 176 TYR A C 1
ATOM 1468 O O . TYR A 1 176 ? 46.415 17.663 -88.157 1.00 92.12 176 TYR A O 1
ATOM 1476 N N . LEU A 1 177 ? 47.291 17.186 -86.152 1.00 91.31 177 LEU A N 1
ATOM 1477 C CA . LEU A 1 177 ? 48.674 17.108 -86.629 1.00 91.31 177 LEU A CA 1
ATOM 1478 C C . LEU A 1 177 ? 48.879 15.960 -87.625 1.00 91.31 177 LEU A C 1
ATOM 1480 O O . LEU A 1 177 ? 49.622 16.122 -88.594 1.00 91.31 177 LEU A O 1
ATOM 1484 N N . GLN A 1 178 ? 48.220 14.815 -87.422 1.00 87.19 178 GLN A N 1
ATOM 1485 C CA . GLN A 1 178 ? 48.241 13.703 -88.377 1.00 87.19 178 GLN A CA 1
ATOM 1486 C C . GLN A 1 178 ? 47.606 14.095 -89.716 1.00 87.19 178 GLN A C 1
ATOM 1488 O O . GLN A 1 178 ? 48.196 13.820 -90.762 1.00 87.19 178 GLN A O 1
ATOM 1493 N N . LEU A 1 179 ? 46.449 14.765 -89.696 1.00 83.44 179 LEU A N 1
ATOM 1494 C CA . LEU A 1 179 ? 45.782 15.271 -90.901 1.00 83.44 179 LEU A CA 1
ATOM 1495 C C . LEU A 1 179 ? 46.632 16.322 -91.619 1.00 83.44 179 LEU A C 1
ATOM 1497 O O . LEU A 1 179 ? 46.851 16.211 -92.823 1.00 83.44 179 LEU A O 1
ATOM 1501 N N . PHE A 1 180 ? 47.179 17.287 -90.878 1.00 81.81 180 PHE A N 1
ATOM 1502 C CA . PHE A 1 180 ? 48.057 18.322 -91.420 1.00 81.81 180 PHE A CA 1
ATOM 1503 C C . PHE A 1 180 ? 49.311 17.722 -92.071 1.00 81.81 180 PHE A C 1
ATOM 1505 O O . PHE A 1 180 ? 49.700 18.110 -93.174 1.00 81.81 180 PHE A O 1
ATOM 1512 N N . LYS A 1 181 ? 49.933 16.727 -91.424 1.00 84.56 181 LYS A N 1
ATOM 1513 C CA . LYS A 1 181 ? 51.076 16.003 -91.989 1.00 84.56 181 LYS A CA 1
ATOM 1514 C C . LYS A 1 181 ? 50.696 15.273 -93.280 1.00 84.56 181 LYS A C 1
ATOM 1516 O O . LYS A 1 181 ? 51.442 15.351 -94.251 1.00 84.56 181 LYS A O 1
ATOM 1521 N N . LEU A 1 182 ? 49.542 14.604 -93.308 1.00 78.19 182 LEU A N 1
ATOM 1522 C CA . LEU A 1 182 ? 49.048 13.901 -94.494 1.00 78.19 182 LEU A CA 1
ATOM 1523 C C . LEU A 1 182 ? 48.785 14.865 -95.664 1.00 78.19 182 LEU A C 1
ATOM 1525 O O . LEU A 1 182 ? 49.108 14.549 -96.808 1.00 78.19 182 LEU A O 1
ATOM 1529 N N . GLU A 1 183 ? 48.239 16.048 -95.380 1.00 75.06 183 GLU A N 1
ATOM 1530 C CA . GLU A 1 183 ? 47.982 17.099 -96.369 1.00 75.06 183 GLU A CA 1
ATOM 1531 C C . GLU A 1 183 ? 49.282 17.705 -96.926 1.00 75.06 183 GLU A C 1
ATOM 1533 O O . GLU A 1 183 ? 49.382 17.956 -98.129 1.00 75.06 183 GLU A O 1
ATOM 1538 N N . MET A 1 184 ? 50.310 17.862 -96.082 1.00 70.19 184 MET A N 1
ATOM 1539 C CA . MET A 1 184 ? 51.648 18.306 -96.495 1.00 70.19 184 MET A CA 1
ATOM 1540 C C . MET A 1 184 ? 52.406 17.246 -97.309 1.00 70.19 184 MET A C 1
ATOM 1542 O O . MET A 1 184 ? 53.073 17.586 -98.286 1.00 70.19 184 MET A O 1
ATOM 1546 N N . GLU A 1 185 ? 52.315 15.968 -96.929 1.00 66.81 185 GLU A N 1
ATOM 1547 C CA . GLU A 1 185 ? 52.977 14.866 -97.640 1.00 66.81 185 GLU A CA 1
ATOM 1548 C C . GLU A 1 185 ? 52.267 14.530 -98.969 1.00 66.81 185 GLU A C 1
ATOM 1550 O O . GLU A 1 185 ? 52.919 14.114 -99.933 1.00 66.81 185 GLU A O 1
ATOM 1555 N N . HIS A 1 186 ? 50.951 14.762 -99.070 1.00 55.44 186 HIS A N 1
ATOM 1556 C CA . HIS A 1 186 ? 50.141 14.466 -100.255 1.00 55.44 186 HIS A CA 1
ATOM 1557 C C . HIS A 1 186 ? 49.027 15.506 -100.506 1.00 55.44 186 HIS A C 1
ATOM 1559 O O . HIS A 1 186 ? 47.851 15.224 -100.245 1.00 55.44 186 HIS A O 1
ATOM 1565 N N . PRO A 1 187 ? 49.328 16.667 -101.119 1.00 46.97 187 PRO A N 1
ATOM 1566 C CA . PRO A 1 187 ? 48.287 17.618 -101.484 1.00 46.97 187 PRO A CA 1
ATOM 1567 C C . PRO A 1 187 ? 47.375 17.003 -102.559 1.00 46.97 187 PRO A C 1
ATOM 1569 O O . PRO A 1 187 ? 47.798 16.719 -103.681 1.00 46.97 187 PRO A O 1
ATOM 1572 N N . GLY A 1 188 ? 46.109 16.762 -102.200 1.00 55.06 188 GLY A N 1
ATOM 1573 C CA . GLY A 1 188 ? 45.045 16.402 -103.143 1.00 55.06 188 GLY A CA 1
ATOM 1574 C C . GLY A 1 188 ? 44.823 14.913 -103.450 1.00 55.06 188 GLY A C 1
ATOM 1575 O O . GLY A 1 188 ? 44.299 14.605 -104.521 1.00 55.06 188 GLY A O 1
ATOM 1576 N N . LYS A 1 189 ? 45.159 13.960 -102.564 1.00 47.91 189 LYS A N 1
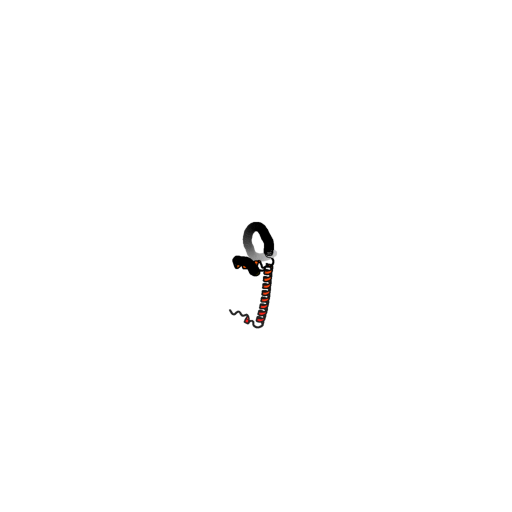ATOM 1577 C CA . LYS A 1 189 ? 44.823 12.532 -102.784 1.00 47.91 189 LYS A CA 1
ATOM 1578 C C . LYS A 1 189 ? 44.034 11.908 -101.632 1.00 47.91 189 LYS A C 1
ATOM 1580 O O . LYS A 1 189 ? 44.583 11.281 -100.733 1.00 47.91 189 LYS A O 1
ATOM 1585 N N . GLY A 1 190 ? 42.707 12.008 -101.727 1.00 52.56 190 GLY A N 1
ATOM 1586 C CA . GLY A 1 190 ? 41.753 11.280 -100.891 1.00 52.56 190 GLY A CA 1
ATOM 1587 C C . GLY A 1 190 ? 41.793 9.771 -101.145 1.00 52.56 190 GLY A C 1
ATOM 1588 O O . GLY A 1 190 ? 41.063 9.255 -101.988 1.00 52.56 190 GLY A O 1
ATOM 1589 N N . LYS A 1 191 ? 42.639 9.052 -100.403 1.00 49.84 191 LYS A N 1
ATOM 1590 C CA . LYS A 1 191 ? 42.636 7.578 -100.341 1.00 49.84 191 LYS A CA 1
ATOM 1591 C C . LYS A 1 191 ? 42.454 7.010 -98.923 1.00 49.84 191 LYS A C 1
ATOM 1593 O O . LYS A 1 191 ? 42.669 5.823 -98.726 1.00 49.84 191 LYS A O 1
ATOM 1598 N N . GLY A 1 192 ? 42.010 7.824 -97.960 1.00 54.22 192 GLY A N 1
ATOM 1599 C CA . GLY A 1 192 ? 41.839 7.419 -96.553 1.00 54.22 192 GLY A CA 1
ATOM 1600 C C . GLY A 1 192 ? 40.407 7.105 -96.094 1.00 54.22 192 GLY A C 1
ATOM 1601 O O . GLY A 1 192 ? 40.226 6.652 -94.971 1.00 54.22 192 GLY A O 1
ATOM 1602 N N . LEU A 1 193 ? 39.376 7.313 -96.925 1.00 54.44 193 LEU A N 1
ATOM 1603 C CA . LEU A 1 193 ? 37.972 7.254 -96.473 1.00 54.44 193 LEU A CA 1
ATOM 1604 C C . LEU A 1 193 ? 37.538 5.874 -95.943 1.00 54.44 193 LEU A C 1
ATOM 1606 O O . LEU A 1 193 ? 36.681 5.797 -95.069 1.00 54.44 193 LEU A O 1
ATOM 1610 N N . SER A 1 194 ? 38.136 4.784 -96.432 1.00 55.62 194 SER A N 1
ATOM 1611 C CA . SER A 1 194 ? 37.778 3.430 -95.984 1.00 55.62 194 SER A CA 1
ATOM 1612 C C . SER A 1 194 ? 38.423 3.041 -94.648 1.00 55.62 194 SER A C 1
ATOM 1614 O O . SER A 1 194 ? 37.785 2.355 -93.857 1.00 55.62 194 SER A O 1
ATOM 1616 N N . GLU A 1 195 ? 39.659 3.475 -94.381 1.00 57.47 195 GLU A N 1
ATOM 1617 C CA . GLU A 1 195 ? 40.336 3.247 -93.092 1.00 57.47 195 GLU A CA 1
ATOM 1618 C C . GLU A 1 195 ? 39.837 4.213 -92.014 1.00 57.47 195 GLU A C 1
ATOM 1620 O O . GLU A 1 195 ? 39.701 3.824 -90.856 1.00 57.47 195 GLU A O 1
ATOM 1625 N N . TYR A 1 196 ? 39.493 5.445 -92.400 1.00 60.06 196 TYR A N 1
ATOM 1626 C CA . TYR A 1 196 ? 38.890 6.428 -91.503 1.00 60.06 196 TYR A CA 1
ATOM 1627 C C . TYR A 1 196 ? 37.526 5.948 -90.993 1.00 60.06 196 TYR A C 1
ATOM 1629 O O . TYR A 1 196 ? 37.326 5.861 -89.788 1.00 60.06 196 TYR A O 1
ATOM 1637 N N . ASN A 1 197 ? 36.636 5.500 -91.889 1.00 58.97 197 ASN A N 1
ATOM 1638 C CA . ASN A 1 197 ? 35.331 4.958 -91.495 1.00 58.97 197 ASN A CA 1
ATOM 1639 C C . ASN A 1 197 ? 35.436 3.707 -90.602 1.00 58.97 197 ASN A C 1
ATOM 1641 O O . ASN A 1 197 ? 34.578 3.493 -89.745 1.00 58.97 197 ASN A O 1
ATOM 1645 N N . ALA A 1 198 ? 36.473 2.878 -90.777 1.00 68.75 198 ALA A N 1
ATOM 1646 C CA . ALA A 1 198 ? 36.713 1.724 -89.910 1.00 68.75 198 ALA A CA 1
ATOM 1647 C C . ALA A 1 198 ? 37.156 2.153 -88.500 1.00 68.75 198 ALA A C 1
ATOM 1649 O O . ALA A 1 198 ? 36.600 1.661 -87.520 1.00 68.75 198 ALA A O 1
ATOM 1650 N N . LYS A 1 199 ? 38.077 3.123 -88.397 1.00 71.94 199 LYS A N 1
ATOM 1651 C CA . LYS A 1 199 ? 38.516 3.702 -87.116 1.00 71.94 199 LYS A CA 1
ATOM 1652 C C . LYS A 1 199 ? 37.396 4.429 -86.375 1.00 71.94 199 LYS A C 1
ATOM 1654 O O . LYS A 1 199 ? 37.255 4.241 -85.173 1.00 71.94 199 LYS A O 1
ATOM 1659 N N . THR A 1 200 ? 36.570 5.217 -87.066 1.00 74.44 200 THR A N 1
ATOM 1660 C CA . THR A 1 200 ? 35.425 5.900 -86.438 1.00 74.44 200 THR A CA 1
ATOM 1661 C C . THR A 1 200 ? 34.458 4.888 -85.822 1.00 74.44 200 THR A C 1
ATOM 1663 O O . THR A 1 200 ? 34.050 5.038 -84.674 1.00 74.44 200 THR A O 1
ATOM 1666 N N . ARG A 1 201 ? 34.163 3.798 -86.542 1.00 77.81 201 ARG A N 1
ATOM 1667 C CA . ARG A 1 201 ? 33.275 2.735 -86.058 1.00 77.81 201 ARG A CA 1
ATOM 1668 C C . ARG A 1 201 ? 33.867 1.936 -84.893 1.00 77.81 201 ARG A C 1
ATOM 1670 O O . ARG A 1 201 ? 33.128 1.499 -84.015 1.00 77.81 201 ARG A O 1
ATOM 1677 N N . GLU A 1 202 ? 35.182 1.737 -84.877 1.00 77.12 202 GLU A N 1
ATOM 1678 C CA . GLU A 1 202 ? 35.895 1.114 -83.756 1.00 77.12 202 GLU A CA 1
ATOM 1679 C C . GLU A 1 202 ? 35.799 1.976 -82.488 1.00 77.12 202 GLU A C 1
ATOM 1681 O O . GLU A 1 202 ? 35.422 1.469 -81.433 1.00 77.12 202 GLU A O 1
ATOM 1686 N N . ILE A 1 203 ? 36.019 3.289 -82.604 1.00 82.19 203 ILE A N 1
ATOM 1687 C CA . ILE A 1 203 ? 35.917 4.240 -81.485 1.00 82.19 203 ILE A CA 1
ATOM 1688 C C . ILE A 1 203 ? 34.488 4.295 -80.922 1.00 82.19 203 ILE A C 1
ATOM 1690 O O . ILE A 1 203 ? 34.304 4.290 -79.703 1.00 82.19 203 ILE A O 1
ATOM 1694 N N . GLU A 1 204 ? 33.466 4.304 -81.782 1.00 82.69 204 GLU A N 1
ATOM 1695 C CA . GLU A 1 204 ? 32.059 4.251 -81.356 1.00 82.69 204 GLU A CA 1
ATOM 1696 C C . GLU A 1 204 ? 31.747 2.964 -80.578 1.00 82.69 204 GLU A C 1
ATOM 1698 O O . GLU A 1 204 ? 31.103 3.007 -79.527 1.00 82.69 204 GLU A O 1
ATOM 1703 N N . MET A 1 205 ? 32.251 1.819 -81.048 1.00 84.75 205 MET A N 1
ATOM 1704 C CA . MET A 1 205 ? 32.092 0.533 -80.363 1.00 84.75 205 MET A CA 1
ATOM 1705 C C . MET A 1 205 ? 32.820 0.512 -79.012 1.00 84.75 205 MET A C 1
ATOM 1707 O O . MET A 1 205 ? 32.276 0.011 -78.029 1.00 84.75 205 MET A O 1
ATOM 1711 N N . GLU A 1 206 ? 34.024 1.080 -78.919 1.00 84.62 206 GLU A N 1
ATOM 1712 C CA . GLU A 1 206 ? 34.749 1.201 -77.650 1.00 84.62 206 GLU A CA 1
ATOM 1713 C C . GLU A 1 206 ? 34.024 2.102 -76.645 1.00 84.62 206 GLU A C 1
ATOM 1715 O O . GLU A 1 206 ? 33.981 1.790 -75.447 1.00 84.62 206 GLU A O 1
ATOM 1720 N N . TYR A 1 207 ? 33.443 3.208 -77.118 1.00 90.94 207 TYR A N 1
ATOM 1721 C CA . TYR A 1 207 ? 32.639 4.101 -76.290 1.00 90.94 207 TYR A CA 1
ATOM 1722 C C . TYR A 1 207 ? 31.399 3.380 -75.758 1.00 90.94 207 TYR A C 1
ATOM 1724 O O . TYR A 1 207 ? 31.119 3.429 -74.558 1.00 90.94 207 TYR A O 1
ATOM 1732 N N . GLU A 1 208 ? 30.714 2.632 -76.619 1.00 89.88 208 GLU A N 1
ATOM 1733 C CA . GLU A 1 208 ? 29.533 1.859 -76.250 1.00 89.88 208 GLU A CA 1
ATOM 1734 C C . GLU A 1 208 ? 29.860 0.757 -75.231 1.00 89.88 208 GLU A C 1
ATOM 1736 O O . GLU A 1 208 ? 29.178 0.618 -74.215 1.00 89.88 208 GLU A O 1
A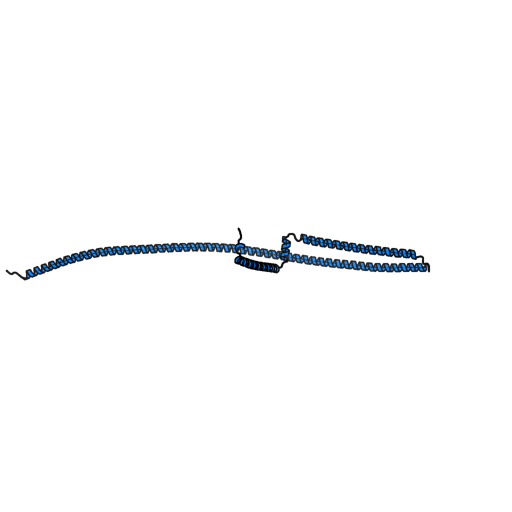TOM 1741 N N . VAL A 1 209 ? 30.969 0.034 -75.415 1.00 89.12 209 VAL A N 1
ATOM 1742 C CA . VAL A 1 209 ? 31.452 -0.956 -74.438 1.00 89.12 209 VAL A CA 1
ATOM 1743 C C . VAL A 1 209 ? 31.777 -0.298 -73.096 1.00 89.12 209 VAL A C 1
ATOM 1745 O O . VAL A 1 209 ? 31.481 -0.864 -72.040 1.00 89.12 209 VAL A O 1
ATOM 1748 N N . ARG A 1 210 ? 32.382 0.895 -73.099 1.00 92.06 210 ARG A N 1
ATOM 1749 C CA . ARG A 1 210 ? 32.700 1.630 -71.867 1.00 92.06 210 ARG A CA 1
ATOM 1750 C C . ARG A 1 210 ? 31.431 2.094 -71.151 1.00 92.06 210 ARG A C 1
ATOM 1752 O O . ARG A 1 210 ? 31.336 1.920 -69.935 1.00 92.06 210 ARG A O 1
ATOM 1759 N N . ARG A 1 211 ? 30.455 2.612 -71.901 1.00 95.12 211 ARG A N 1
ATOM 1760 C CA . ARG A 1 211 ? 29.138 3.028 -71.404 1.00 95.12 211 ARG A CA 1
ATOM 1761 C C . ARG A 1 211 ? 28.397 1.857 -70.762 1.00 95.12 211 ARG A C 1
ATOM 1763 O O . ARG A 1 211 ? 28.014 1.952 -69.599 1.00 95.12 211 ARG A O 1
ATOM 1770 N N . LEU A 1 212 ? 28.310 0.725 -71.464 1.00 92.06 212 LEU A N 1
ATOM 1771 C CA . LEU A 1 212 ? 27.673 -0.496 -70.963 1.00 92.06 212 LEU A CA 1
ATOM 1772 C C . LEU A 1 212 ? 28.365 -1.043 -69.711 1.00 92.06 212 LEU A C 1
ATOM 1774 O O . LEU A 1 212 ? 27.693 -1.462 -68.773 1.00 92.06 212 LEU A O 1
ATOM 1778 N N . LYS A 1 213 ? 29.703 -1.012 -69.642 1.00 91.94 213 LYS A N 1
ATOM 1779 C CA . LYS A 1 213 ? 30.436 -1.414 -68.428 1.00 91.94 213 LYS A CA 1
ATOM 1780 C C . LYS A 1 213 ? 30.114 -0.514 -67.237 1.00 91.94 213 LYS A C 1
ATOM 1782 O O . LYS A 1 213 ? 29.941 -1.018 -66.130 1.00 91.94 213 LYS A O 1
ATOM 1787 N N . GLN A 1 214 ? 30.031 0.798 -67.452 1.00 92.38 214 GLN A N 1
ATOM 1788 C CA . GLN A 1 214 ? 29.704 1.751 -66.394 1.00 92.38 214 GLN A CA 1
ATOM 1789 C C . GLN A 1 214 ? 28.254 1.596 -65.920 1.00 92.38 2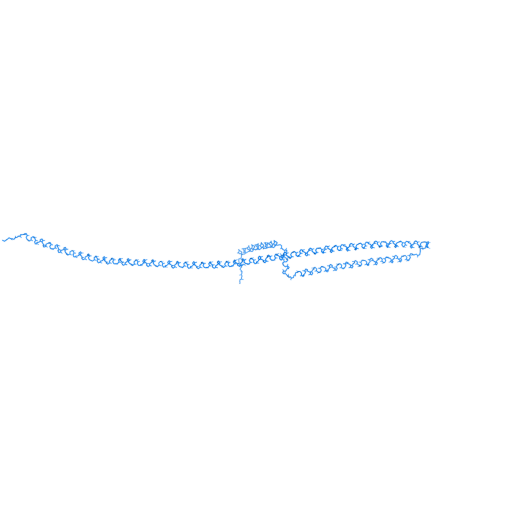14 GLN A C 1
ATOM 1791 O O . GLN A 1 214 ? 27.993 1.648 -64.720 1.00 92.38 214 GLN A O 1
ATOM 1796 N N . GLU A 1 215 ? 27.320 1.360 -66.840 1.00 94.19 215 GLU A N 1
ATOM 1797 C CA . GLU A 1 215 ? 25.921 1.075 -66.520 1.00 94.19 215 GLU A CA 1
ATOM 1798 C C . GLU A 1 215 ? 25.770 -0.252 -65.765 1.00 94.19 215 GLU A C 1
ATOM 1800 O O . GLU A 1 215 ? 25.102 -0.299 -64.736 1.00 94.19 215 GLU A O 1
ATOM 1805 N N . ASN A 1 216 ? 26.472 -1.309 -66.187 1.00 94.19 216 ASN A N 1
ATOM 1806 C CA . ASN A 1 216 ? 26.464 -2.593 -65.484 1.00 94.19 216 ASN A CA 1
ATOM 1807 C C . ASN A 1 216 ? 27.030 -2.472 -64.062 1.00 94.19 216 ASN A C 1
ATOM 1809 O O . ASN A 1 216 ? 26.490 -3.066 -63.134 1.00 94.19 216 ASN A O 1
ATOM 1813 N N . PHE A 1 217 ? 28.087 -1.674 -63.881 1.00 95.56 217 PHE A N 1
ATOM 1814 C CA . PHE A 1 217 ? 28.634 -1.384 -62.558 1.00 95.56 217 PHE A CA 1
ATOM 1815 C C . PHE A 1 217 ? 27.608 -0.670 -61.667 1.00 95.56 217 PHE A C 1
ATOM 1817 O O . PHE A 1 217 ? 27.385 -1.108 -60.544 1.00 95.56 217 PHE A O 1
ATOM 1824 N N . LYS A 1 218 ? 26.925 0.366 -62.179 1.00 93.19 218 LYS A N 1
ATOM 1825 C CA . LYS A 1 218 ? 25.860 1.071 -61.440 1.00 93.19 218 LYS A CA 1
ATOM 1826 C C . LYS A 1 218 ? 24.700 0.149 -61.063 1.00 93.19 218 LYS A C 1
ATOM 1828 O O . LYS A 1 218 ? 24.205 0.228 -59.947 1.00 93.19 218 LYS A O 1
ATOM 1833 N N . LEU A 1 219 ? 24.278 -0.728 -61.974 1.00 93.94 219 LEU A N 1
ATOM 1834 C CA . LEU A 1 219 ? 23.210 -1.692 -61.703 1.00 93.94 219 LEU A CA 1
ATOM 1835 C C . LEU A 1 219 ? 23.608 -2.706 -60.625 1.00 93.94 219 LEU A C 1
ATOM 1837 O O . LEU A 1 219 ? 22.762 -3.091 -59.824 1.00 93.94 219 LEU A O 1
ATOM 1841 N N . ARG A 1 220 ? 24.878 -3.131 -60.582 1.00 94.81 220 ARG A N 1
ATOM 1842 C CA . ARG A 1 220 ? 25.389 -3.997 -59.507 1.00 94.81 220 ARG A CA 1
ATOM 1843 C C . ARG A 1 220 ? 25.410 -3.279 -58.161 1.00 94.81 220 ARG A C 1
ATOM 1845 O O . ARG A 1 220 ? 24.909 -3.840 -57.201 1.00 94.81 220 ARG A O 1
ATOM 1852 N N . ASP A 1 221 ? 25.896 -2.041 -58.126 1.00 93.50 221 ASP A N 1
ATOM 1853 C CA . ASP A 1 221 ? 25.927 -1.203 -56.916 1.00 93.50 221 ASP A CA 1
ATOM 1854 C C . ASP A 1 221 ? 24.511 -1.000 -56.343 1.00 93.50 221 ASP A C 1
ATOM 1856 O O . ASP A 1 221 ? 24.256 -1.251 -55.171 1.00 93.50 221 ASP A O 1
ATOM 1860 N N . GLN A 1 222 ? 23.536 -0.690 -57.208 1.00 95.50 222 GLN A N 1
ATOM 1861 C CA . GLN A 1 222 ? 22.123 -0.609 -56.820 1.00 95.50 222 GLN A CA 1
ATOM 1862 C C . GLN A 1 222 ? 21.552 -1.949 -56.335 1.00 95.50 222 GLN A C 1
ATOM 1864 O O . GLN A 1 222 ? 20.713 -1.971 -55.435 1.00 95.50 222 GLN A O 1
ATOM 1869 N N . ASN A 1 223 ? 21.963 -3.070 -56.934 1.00 95.38 223 ASN A N 1
ATOM 1870 C CA . ASN A 1 223 ? 21.539 -4.395 -56.486 1.00 95.38 223 ASN A CA 1
ATOM 1871 C C . ASN A 1 223 ? 22.087 -4.700 -55.085 1.00 95.38 223 ASN A C 1
ATOM 1873 O O . ASN A 1 223 ? 21.339 -5.177 -54.235 1.00 95.38 223 ASN A O 1
ATOM 1877 N N . ASP A 1 224 ? 23.353 -4.369 -54.831 1.00 94.88 224 ASP A N 1
ATOM 1878 C CA . ASP A 1 224 ? 24.000 -4.540 -53.530 1.00 94.88 224 ASP A CA 1
ATOM 1879 C C . ASP A 1 224 ? 23.332 -3.664 -52.453 1.00 94.88 224 ASP A C 1
ATOM 1881 O O . ASP A 1 224 ? 23.026 -4.164 -51.367 1.00 94.88 224 ASP A O 1
ATOM 1885 N N . ASP A 1 225 ? 22.989 -2.410 -52.771 1.00 94.06 225 ASP A N 1
ATOM 1886 C CA . ASP A 1 225 ? 22.231 -1.516 -51.882 1.00 94.06 225 ASP A CA 1
ATOM 1887 C C . ASP A 1 225 ? 20.831 -2.059 -51.557 1.00 94.06 225 ASP A C 1
ATOM 1889 O O . ASP A 1 225 ? 20.404 -2.058 -50.397 1.00 94.06 225 ASP A O 1
ATOM 1893 N N . LEU A 1 226 ? 20.104 -2.551 -52.566 1.00 94.81 226 LEU A N 1
ATOM 1894 C CA . LEU A 1 226 ? 18.786 -3.158 -52.367 1.00 94.81 226 LEU A CA 1
ATOM 1895 C C . LEU A 1 226 ? 18.878 -4.432 -51.517 1.00 94.81 226 LEU A C 1
ATOM 1897 O O . LEU A 1 226 ? 18.065 -4.624 -50.612 1.00 94.81 226 LEU A O 1
ATOM 1901 N N . ASN A 1 227 ? 19.887 -5.274 -51.747 1.00 93.00 227 ASN A N 1
ATOM 1902 C CA . ASN A 1 227 ? 20.135 -6.461 -50.927 1.00 93.00 227 ASN A CA 1
ATOM 1903 C C . ASN A 1 227 ? 20.437 -6.081 -49.468 1.00 93.00 227 ASN A C 1
ATOM 1905 O O . ASN A 1 227 ? 19.907 -6.709 -48.548 1.00 93.00 227 ASN A O 1
ATOM 1909 N N . ALA A 1 228 ? 21.227 -5.027 -49.236 1.00 92.81 228 ALA A N 1
ATOM 1910 C CA . ALA A 1 228 ? 21.503 -4.513 -47.897 1.00 92.81 228 ALA A CA 1
ATOM 1911 C C . ALA A 1 228 ? 20.235 -3.979 -47.203 1.00 92.81 228 ALA A C 1
ATOM 1913 O O . ALA A 1 228 ? 20.019 -4.252 -46.018 1.00 92.81 228 ALA A O 1
ATOM 1914 N N . GLN A 1 229 ? 19.358 -3.281 -47.933 1.00 93.50 229 GLN A N 1
ATOM 1915 C CA . GLN A 1 229 ? 18.061 -2.833 -47.411 1.00 93.50 229 GLN A CA 1
ATOM 1916 C C . GLN A 1 229 ? 17.150 -4.009 -47.037 1.00 93.50 229 GLN A C 1
ATOM 1918 O O . GLN A 1 229 ? 16.572 -4.002 -45.950 1.00 93.50 229 GLN A O 1
ATOM 1923 N N . ILE A 1 230 ? 17.061 -5.043 -47.882 1.00 94.62 230 ILE A N 1
ATOM 1924 C CA . ILE A 1 230 ? 16.275 -6.257 -47.596 1.00 94.62 230 ILE A CA 1
ATOM 1925 C C . ILE A 1 230 ? 16.779 -6.946 -46.323 1.00 94.62 230 ILE A C 1
ATOM 1927 O O . ILE A 1 230 ? 15.977 -7.319 -45.465 1.00 94.62 230 ILE A O 1
ATOM 1931 N N . LEU A 1 231 ? 18.099 -7.081 -46.165 1.00 92.06 231 LEU A N 1
ATOM 1932 C CA . LEU A 1 231 ? 18.717 -7.621 -44.951 1.00 92.06 231 LEU A CA 1
ATOM 1933 C C . LEU A 1 231 ? 18.379 -6.780 -43.713 1.00 92.06 231 LEU A C 1
ATOM 1935 O O . LEU A 1 231 ? 18.026 -7.336 -42.675 1.00 92.06 231 LEU A O 1
ATOM 1939 N N . SER A 1 232 ? 18.444 -5.451 -43.822 1.00 91.88 232 SER A N 1
ATOM 1940 C CA . SER A 1 232 ? 18.112 -4.535 -42.725 1.00 91.88 232 SER A CA 1
ATOM 1941 C C . SER A 1 232 ? 16.646 -4.651 -42.293 1.00 91.88 232 SER A C 1
ATOM 1943 O O . SER A 1 232 ? 16.370 -4.789 -41.100 1.00 91.88 232 SER A O 1
ATOM 1945 N N . LEU A 1 233 ? 15.715 -4.682 -43.253 1.00 92.38 233 LEU A N 1
ATOM 1946 C CA . LEU A 1 233 ? 14.285 -4.874 -42.995 1.00 92.38 233 LEU A CA 1
ATOM 1947 C C . LEU A 1 233 ? 14.004 -6.242 -42.365 1.00 92.38 233 LEU A C 1
ATOM 1949 O O . LEU A 1 233 ? 13.316 -6.317 -41.350 1.00 92.38 233 LEU A O 1
ATOM 1953 N N . SER A 1 234 ? 14.609 -7.304 -42.901 1.00 88.25 234 SER A N 1
ATOM 1954 C CA . SER A 1 234 ? 14.463 -8.666 -42.368 1.00 88.25 234 SER A CA 1
ATOM 1955 C C . SER A 1 234 ? 14.983 -8.773 -40.930 1.00 88.25 234 SER A C 1
ATOM 1957 O O . SER A 1 234 ? 14.373 -9.429 -40.089 1.00 88.25 234 SER A O 1
ATOM 1959 N N . LEU A 1 235 ? 16.099 -8.106 -40.612 1.00 86.75 235 LEU A N 1
ATOM 1960 C CA . LEU A 1 235 ? 16.644 -8.050 -39.253 1.00 86.75 235 LEU A CA 1
ATOM 1961 C C . LEU A 1 235 ? 15.765 -7.229 -38.305 1.00 86.75 235 LEU A C 1
ATOM 1963 O O . LEU A 1 235 ? 15.623 -7.601 -37.141 1.00 86.75 235 LEU A O 1
ATOM 1967 N N . TYR A 1 236 ? 15.179 -6.127 -38.777 1.00 86.00 236 TYR A N 1
ATOM 1968 C CA . TYR A 1 236 ? 14.237 -5.330 -37.993 1.00 86.00 236 TYR A CA 1
ATOM 1969 C C . TYR A 1 236 ? 12.976 -6.132 -37.652 1.00 86.00 236 TYR A C 1
ATOM 1971 O O . TYR A 1 236 ? 12.567 -6.173 -36.492 1.00 86.00 236 TYR A O 1
ATOM 1979 N N . GLU A 1 237 ? 12.408 -6.828 -38.634 1.00 81.38 237 GLU A N 1
ATOM 1980 C CA . GLU A 1 237 ? 11.229 -7.675 -38.456 1.00 81.38 237 GLU A CA 1
ATOM 1981 C C . GLU A 1 237 ? 11.530 -8.872 -37.542 1.00 81.38 237 GLU A C 1
ATOM 1983 O O . GLU A 1 237 ? 10.783 -9.140 -36.601 1.00 81.38 237 GLU A O 1
ATOM 1988 N N . ALA A 1 238 ? 12.690 -9.516 -37.710 1.00 80.06 238 ALA A N 1
ATOM 1989 C CA . ALA A 1 238 ? 13.161 -10.547 -36.790 1.00 80.06 238 ALA A CA 1
ATOM 1990 C C . ALA A 1 238 ? 13.318 -10.004 -35.359 1.00 80.06 238 ALA A C 1
ATOM 1992 O O . ALA A 1 238 ? 12.844 -10.618 -34.407 1.00 80.06 238 ALA A O 1
ATOM 1993 N N . LYS A 1 239 ? 13.935 -8.830 -35.180 1.00 78.62 239 LYS A N 1
ATOM 1994 C CA . LYS A 1 239 ? 14.087 -8.193 -33.862 1.00 78.62 239 LYS A CA 1
ATOM 1995 C C . LYS A 1 239 ? 12.734 -7.844 -33.234 1.00 78.62 239 LYS A C 1
ATOM 1997 O O . LYS A 1 239 ? 12.581 -8.005 -32.027 1.00 78.62 239 LYS A O 1
ATOM 2002 N N . SER A 1 240 ? 11.764 -7.405 -34.033 1.00 71.06 240 SER A N 1
ATOM 2003 C CA . SER A 1 240 ? 10.384 -7.174 -33.591 1.00 71.06 240 SER A CA 1
ATOM 2004 C C . SER A 1 240 ? 9.723 -8.475 -33.116 1.00 71.06 240 SER A C 1
ATOM 2006 O O . SER A 1 240 ? 9.172 -8.516 -32.017 1.00 71.06 240 SER A O 1
ATOM 2008 N N . LEU A 1 241 ? 9.884 -9.567 -33.870 1.00 67.62 241 LEU A N 1
ATOM 2009 C CA . LEU A 1 241 ? 9.380 -10.898 -33.515 1.00 67.62 241 LEU A CA 1
ATOM 2010 C C . LEU A 1 241 ? 10.021 -11.459 -32.237 1.00 67.62 241 LEU A C 1
ATOM 2012 O O . LEU A 1 241 ? 9.323 -12.026 -31.401 1.00 67.62 241 LEU A O 1
ATOM 2016 N N . PHE A 1 242 ? 11.330 -11.273 -32.044 1.00 64.88 242 PHE A N 1
ATOM 2017 C CA . PHE A 1 242 ? 12.027 -11.693 -30.821 1.00 64.88 242 PHE A CA 1
ATOM 2018 C C . PHE A 1 242 ? 11.778 -10.758 -29.623 1.00 64.88 242 PHE A C 1
ATOM 2020 O O . PHE A 1 242 ? 12.025 -11.155 -28.484 1.00 64.88 242 PHE A O 1
ATOM 2027 N N . GLY A 1 243 ? 11.287 -9.537 -29.861 1.00 57.09 243 GLY A N 1
ATOM 2028 C CA . GLY A 1 243 ? 10.979 -8.537 -28.837 1.00 57.09 243 GLY A CA 1
ATOM 2029 C C . GLY A 1 243 ? 9.684 -8.787 -28.052 1.00 57.09 243 GLY A C 1
ATOM 2030 O O . GLY A 1 243 ? 9.572 -8.290 -26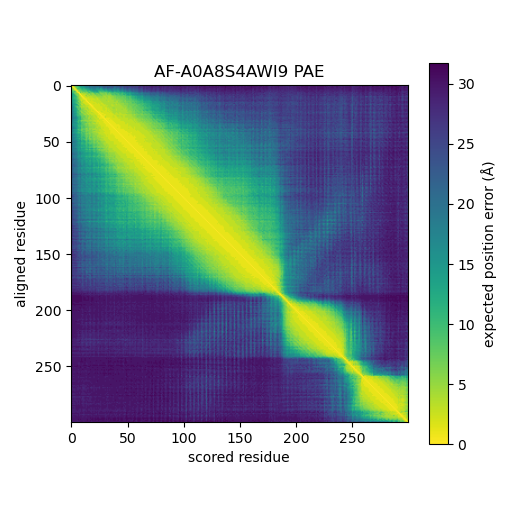.935 1.00 57.09 243 GLY A O 1
ATOM 2031 N N . CYS A 1 244 ? 8.732 -9.579 -28.568 1.00 52.56 244 CYS A N 1
ATOM 2032 C CA . CYS A 1 244 ? 7.570 -10.039 -27.789 1.00 52.56 244 CYS A CA 1
ATOM 2033 C C . CYS A 1 244 ? 7.811 -11.487 -27.332 1.00 52.56 244 CYS A C 1
ATOM 2035 O O . CYS A 1 244 ? 7.488 -12.443 -28.034 1.00 52.56 244 CYS A O 1
ATOM 2037 N N . GLN A 1 245 ? 8.393 -11.667 -26.139 1.00 57.31 245 GLN A N 1
ATOM 2038 C CA . GLN A 1 245 ? 8.674 -13.002 -25.589 1.00 57.31 245 GLN A CA 1
ATOM 2039 C C . GLN A 1 245 ? 7.479 -13.657 -24.879 1.00 57.31 245 GLN A C 1
ATOM 2041 O O . GLN A 1 245 ? 7.585 -14.799 -24.436 1.00 57.31 245 GLN A O 1
ATOM 2046 N N . SER A 1 246 ? 6.308 -13.015 -24.807 1.00 59.53 246 SER A N 1
ATOM 2047 C CA . SER A 1 246 ? 5.066 -13.706 -24.433 1.00 59.53 246 SER A CA 1
ATOM 2048 C C . SER A 1 246 ? 3.815 -12.898 -24.780 1.00 59.53 246 SER A C 1
ATOM 2050 O O . SER A 1 246 ? 3.838 -11.668 -24.777 1.00 59.53 246 SER A O 1
ATOM 2052 N N . LYS A 1 247 ? 2.677 -13.585 -24.966 1.00 55.81 247 LYS A N 1
ATOM 2053 C CA . LYS A 1 247 ? 1.340 -12.957 -25.056 1.00 55.81 247 LYS A CA 1
ATOM 2054 C C . LYS A 1 247 ? 1.051 -11.982 -23.898 1.00 55.81 247 LYS A C 1
ATOM 2056 O O . LYS A 1 247 ? 0.295 -11.040 -24.088 1.00 55.81 247 LYS A O 1
ATOM 2061 N N . ALA A 1 248 ? 1.668 -12.178 -22.729 1.00 56.69 248 ALA A N 1
ATOM 2062 C CA . ALA A 1 248 ? 1.528 -11.289 -21.576 1.00 56.69 248 ALA A CA 1
ATOM 2063 C C . ALA A 1 248 ? 2.268 -9.946 -21.747 1.00 56.69 248 ALA A C 1
ATOM 2065 O O . ALA A 1 248 ? 1.801 -8.931 -21.245 1.00 56.69 248 ALA A O 1
ATOM 2066 N N . GLN A 1 249 ? 3.382 -9.913 -22.486 1.00 55.78 249 GLN A N 1
ATOM 2067 C CA . GLN A 1 249 ? 4.128 -8.678 -22.769 1.00 55.78 249 GLN A CA 1
ATOM 2068 C C . GLN A 1 249 ? 3.460 -7.818 -23.841 1.00 55.78 249 GLN A C 1
ATOM 2070 O O . GLN A 1 249 ? 3.438 -6.600 -23.709 1.00 55.78 249 GLN A O 1
ATOM 2075 N N . CYS A 1 250 ? 2.874 -8.439 -24.867 1.00 57.91 250 CYS A N 1
ATOM 2076 C CA . CYS A 1 250 ? 2.091 -7.712 -25.864 1.00 57.91 250 CYS A CA 1
ATOM 2077 C C . CYS A 1 250 ? 0.826 -7.074 -25.226 1.00 57.91 250 CYS A C 1
ATOM 2079 O O . CYS A 1 250 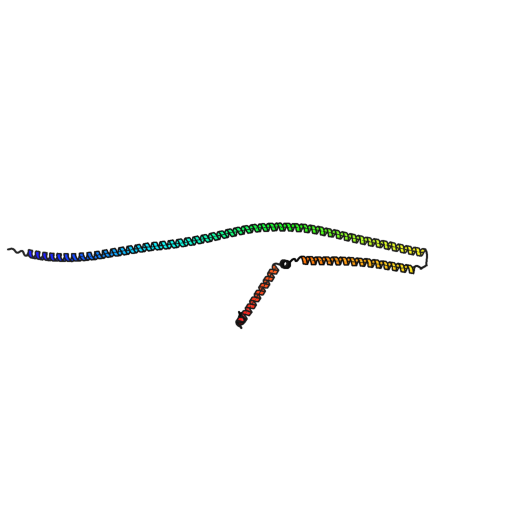? 0.499 -5.938 -25.548 1.00 57.91 250 CYS A O 1
ATOM 2081 N N . LEU A 1 251 ? 0.194 -7.738 -24.242 1.00 56.66 251 LEU A N 1
ATOM 2082 C CA . LEU A 1 251 ? -0.910 -7.165 -23.453 1.00 56.66 251 LEU A CA 1
ATOM 2083 C C . LEU A 1 251 ? -0.446 -6.020 -22.530 1.00 56.66 251 LEU A C 1
ATOM 2085 O O . LEU A 1 251 ? -1.132 -5.014 -22.401 1.00 56.66 251 LEU A O 1
ATOM 2089 N N . ALA A 1 252 ? 0.731 -6.144 -21.909 1.00 59.97 252 ALA A N 1
ATOM 2090 C CA . ALA A 1 252 ? 1.300 -5.084 -21.073 1.00 59.97 252 ALA A CA 1
ATOM 2091 C C . ALA A 1 252 ? 1.665 -3.827 -21.885 1.00 59.97 252 ALA A C 1
ATOM 2093 O O . ALA A 1 252 ? 1.400 -2.720 -21.436 1.00 59.97 252 ALA A O 1
ATOM 2094 N N . ALA A 1 253 ? 2.198 -3.986 -23.100 1.00 63.47 253 ALA A N 1
ATOM 2095 C CA . ALA A 1 253 ? 2.503 -2.864 -23.990 1.00 63.47 253 ALA A CA 1
ATOM 2096 C C . ALA A 1 253 ? 1.242 -2.151 -24.522 1.00 63.47 253 ALA A C 1
ATOM 2098 O O . ALA A 1 253 ? 1.281 -0.949 -24.773 1.00 63.47 253 ALA A O 1
ATOM 2099 N N . GLU A 1 254 ? 0.121 -2.862 -24.684 1.00 55.00 254 GLU A N 1
ATOM 2100 C CA . GLU A 1 254 ? -1.185 -2.244 -24.962 1.00 55.00 254 GLU A CA 1
ATOM 2101 C C . GLU A 1 254 ? -1.727 -1.476 -23.748 1.00 55.00 254 GLU A C 1
ATOM 2103 O O . GLU A 1 254 ? -2.261 -0.382 -23.910 1.00 55.00 254 GLU A O 1
ATOM 2108 N N . ILE A 1 255 ? -1.540 -2.006 -22.534 1.00 57.62 255 ILE A N 1
ATOM 2109 C CA . ILE A 1 255 ? -1.952 -1.354 -21.280 1.00 57.62 255 ILE A CA 1
ATOM 2110 C C . ILE A 1 255 ? -1.104 -0.108 -20.977 1.00 57.62 255 ILE A C 1
ATOM 2112 O O . ILE A 1 255 ? -1.650 0.878 -20.495 1.00 57.62 255 ILE A O 1
ATOM 2116 N N . ASP A 1 256 ?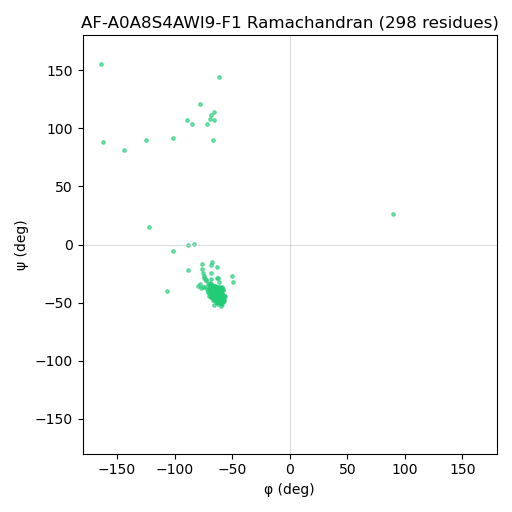 0.195 -0.122 -21.283 1.00 58.72 256 ASP A N 1
ATOM 2117 C CA . ASP A 1 256 ? 1.085 1.033 -21.085 1.00 58.72 256 ASP A CA 1
ATOM 2118 C C . ASP A 1 256 ? 0.880 2.138 -22.143 1.00 58.72 256 ASP A C 1
ATOM 2120 O O . ASP A 1 256 ? 1.180 3.302 -21.877 1.00 58.72 256 ASP A O 1
ATOM 2124 N N . ASN A 1 257 ? 0.366 1.798 -23.334 1.00 60.00 257 ASN A N 1
ATOM 2125 C CA . ASN A 1 257 ? 0.054 2.766 -24.395 1.00 60.00 257 ASN A CA 1
ATOM 2126 C C . ASN A 1 257 ? -1.366 3.346 -24.306 1.00 60.00 257 ASN A C 1
ATOM 2128 O O . ASN A 1 257 ? -1.602 4.420 -24.856 1.00 60.00 257 ASN A O 1
ATOM 2132 N N . ALA A 1 258 ? -2.302 2.665 -23.641 1.00 58.22 258 ALA A N 1
ATOM 2133 C CA . ALA A 1 258 ? -3.594 3.242 -23.298 1.00 58.22 258 ALA A CA 1
ATOM 2134 C C . ALA A 1 258 ? -3.409 4.168 -22.093 1.00 58.22 258 ALA A C 1
ATOM 2136 O O . ALA A 1 258 ? -2.969 3.744 -21.021 1.00 58.22 258 ALA A O 1
ATOM 2137 N N . SER A 1 259 ? -3.739 5.448 -22.240 1.00 64.62 259 SER A N 1
ATOM 2138 C CA . SER A 1 259 ? -3.687 6.349 -21.093 1.00 64.62 259 SER A CA 1
ATOM 2139 C C . SER A 1 259 ? -4.671 5.864 -20.020 1.00 64.62 259 SER A C 1
ATOM 2141 O O . SER A 1 259 ? -5.761 5.369 -20.314 1.00 64.62 259 SER A O 1
ATOM 2143 N N . ARG A 1 260 ? -4.304 6.011 -18.741 1.00 71.69 260 ARG A N 1
ATOM 2144 C CA . ARG A 1 260 ? -5.207 5.722 -17.611 1.00 71.69 260 ARG A CA 1
ATOM 2145 C C . ARG A 1 260 ? -6.577 6.390 -17.797 1.00 71.69 260 ARG A C 1
ATOM 2147 O O . ARG A 1 260 ? -7.579 5.832 -17.359 1.00 71.69 260 ARG A O 1
ATOM 2154 N N . ASP A 1 261 ? -6.603 7.551 -18.441 1.00 72.38 261 ASP A N 1
ATOM 2155 C CA . ASP A 1 261 ? -7.818 8.304 -18.733 1.00 72.38 261 ASP A CA 1
ATOM 2156 C C . ASP A 1 261 ? -8.689 7.601 -19.789 1.00 72.38 261 ASP A C 1
ATOM 2158 O O . ASP A 1 261 ? -9.879 7.417 -19.550 1.00 72.38 261 ASP A O 1
ATOM 2162 N N . GLU A 1 262 ? -8.110 7.074 -20.873 1.00 78.31 262 GLU A N 1
ATOM 2163 C CA . GLU A 1 262 ? -8.846 6.287 -21.881 1.00 78.31 262 GLU A CA 1
ATOM 2164 C C . GLU A 1 262 ? -9.433 4.990 -21.305 1.00 78.31 262 GLU A C 1
ATOM 2166 O O . GLU A 1 262 ? -10.561 4.620 -21.630 1.00 78.31 262 GLU A O 1
ATOM 2171 N N . LEU A 1 263 ? -8.711 4.311 -20.406 1.00 77.31 263 LEU A N 1
ATOM 2172 C CA . LEU A 1 263 ? -9.220 3.107 -19.733 1.00 77.31 263 LEU A CA 1
ATOM 2173 C C . LEU A 1 263 ? -10.374 3.422 -18.774 1.00 77.31 263 LEU A C 1
ATOM 2175 O O . LEU A 1 263 ? -11.339 2.660 -18.686 1.00 77.31 263 LEU A O 1
ATOM 2179 N N . VAL A 1 264 ? -10.287 4.540 -18.051 1.00 83.31 264 VAL A N 1
ATOM 2180 C CA . VAL A 1 264 ? -11.356 4.999 -17.156 1.00 83.31 264 VAL A CA 1
ATOM 2181 C C . VAL A 1 264 ? -12.584 5.435 -17.953 1.00 83.31 264 VAL A C 1
ATOM 2183 O O . VAL A 1 264 ? -13.706 5.152 -17.533 1.00 83.31 264 VAL A O 1
ATOM 2186 N N . ASP A 1 265 ? -12.399 6.082 -19.099 1.00 86.00 265 ASP A N 1
ATOM 2187 C CA . ASP A 1 265 ? -13.504 6.524 -19.946 1.00 86.00 265 ASP A CA 1
ATOM 2188 C C . ASP A 1 265 ? -14.200 5.346 -20.641 1.00 86.00 265 ASP A C 1
ATOM 2190 O O . ASP A 1 265 ? -15.430 5.266 -20.605 1.00 86.00 265 ASP A O 1
ATOM 2194 N N . ALA A 1 266 ? -13.447 4.361 -21.139 1.00 88.06 266 ALA A N 1
ATOM 2195 C CA . ALA A 1 266 ? -14.017 3.121 -21.669 1.00 88.06 266 ALA A CA 1
ATOM 2196 C C . ALA A 1 266 ? -14.794 2.330 -20.598 1.00 88.06 266 ALA A C 1
ATOM 2198 O O . ALA A 1 266 ? -15.856 1.766 -20.876 1.00 88.06 266 ALA A O 1
ATOM 2199 N N . LEU A 1 267 ? -14.303 2.309 -19.352 1.00 87.00 267 LEU A N 1
ATOM 2200 C CA . LEU A 1 267 ? -15.004 1.664 -18.241 1.00 87.00 267 LEU A CA 1
ATOM 2201 C C . LEU A 1 267 ? -16.325 2.377 -17.913 1.00 87.00 267 LEU A C 1
ATOM 2203 O O . LEU A 1 267 ? -17.346 1.710 -17.745 1.00 87.00 267 LEU A O 1
ATOM 2207 N N . LYS A 1 268 ? -16.334 3.715 -17.879 1.00 91.00 268 LYS A N 1
ATOM 2208 C CA . LYS A 1 268 ? -17.559 4.504 -17.664 1.00 91.00 268 LYS A CA 1
ATOM 2209 C C . LYS A 1 268 ? -18.585 4.289 -18.771 1.00 91.00 268 LYS A C 1
ATOM 2211 O O . LYS A 1 268 ? -19.770 4.138 -18.480 1.00 91.00 268 LYS A O 1
ATOM 2216 N N . GLU A 1 269 ? -18.148 4.246 -20.028 1.00 93.94 269 GLU A N 1
ATOM 2217 C CA . GLU A 1 269 ? -19.038 3.987 -21.162 1.00 93.94 269 GLU A CA 1
ATOM 2218 C C . GLU A 1 269 ? -19.673 2.590 -21.052 1.00 93.94 269 GLU A C 1
ATOM 2220 O O . GLU A 1 269 ? -20.883 2.423 -21.227 1.00 93.94 269 GLU A O 1
ATOM 2225 N N . GLN A 1 270 ? -18.888 1.593 -20.636 1.00 93.38 270 GLN A N 1
ATOM 2226 C CA . GLN A 1 270 ? -19.380 0.239 -20.395 1.00 93.38 270 GLN A CA 1
ATOM 2227 C C . GLN A 1 270 ? -20.362 0.152 -19.211 1.00 93.38 270 GLN A C 1
ATOM 2229 O O . GLN A 1 270 ? -21.330 -0.620 -19.258 1.00 93.38 270 GLN A O 1
ATOM 2234 N N . GLU A 1 271 ? -20.144 0.925 -18.146 1.00 93.31 271 GLU A N 1
ATOM 2235 C CA . GLU A 1 271 ? -21.078 1.041 -17.019 1.00 93.31 271 GLU A CA 1
ATOM 2236 C C . GLU A 1 271 ? -22.398 1.700 -17.443 1.00 93.31 271 GLU A C 1
ATOM 2238 O O . GLU A 1 271 ? -23.475 1.224 -17.069 1.00 93.31 271 GLU A O 1
ATOM 2243 N N . GLU A 1 272 ? -22.344 2.732 -18.287 1.00 94.69 272 GLU A N 1
ATOM 2244 C CA . GLU A 1 272 ? -23.532 3.408 -18.808 1.00 94.69 272 GLU A CA 1
ATOM 2245 C C . GLU A 1 272 ? -24.360 2.493 -19.725 1.00 94.69 272 GLU A C 1
ATOM 2247 O O . GLU A 1 272 ? -25.589 2.419 -19.595 1.00 94.69 272 GLU A O 1
ATOM 2252 N N . ILE A 1 273 ? -23.705 1.736 -20.611 1.00 95.00 273 ILE A N 1
ATOM 2253 C CA . ILE A 1 273 ? -24.370 0.740 -21.462 1.00 95.00 273 ILE A CA 1
ATOM 2254 C C . ILE A 1 273 ? -25.047 -0.332 -20.601 1.00 95.00 273 ILE A C 1
ATOM 2256 O O . ILE A 1 273 ? -26.209 -0.673 -20.840 1.00 95.00 273 ILE A O 1
ATOM 2260 N N . ASN A 1 274 ? -24.370 -0.827 -19.562 1.00 94.75 274 ASN A N 1
ATOM 2261 C CA . ASN A 1 274 ? -24.954 -1.793 -18.630 1.00 94.75 274 ASN A CA 1
ATOM 2262 C C . ASN A 1 274 ? -26.166 -1.230 -17.883 1.00 94.75 274 ASN A C 1
ATOM 2264 O O . ASN A 1 274 ? -27.163 -1.936 -17.716 1.00 94.75 274 ASN A O 1
ATOM 2268 N N . LEU A 1 275 ? -26.113 0.031 -17.451 1.00 95.19 275 LEU A N 1
ATOM 2269 C CA . LEU A 1 275 ? -27.243 0.684 -16.797 1.00 95.19 275 LEU A CA 1
ATOM 2270 C C . LEU A 1 275 ? -28.446 0.781 -17.744 1.00 95.19 275 LEU A C 1
ATOM 2272 O O . LEU A 1 275 ? -29.565 0.443 -17.355 1.00 95.19 275 LEU A O 1
ATOM 2276 N N . ARG A 1 276 ? -28.220 1.174 -19.003 1.00 95.62 276 ARG A N 1
ATOM 2277 C CA . ARG A 1 276 ? -29.273 1.232 -20.029 1.00 95.62 276 ARG A CA 1
ATOM 2278 C C . ARG A 1 276 ? -29.854 -0.149 -20.331 1.00 95.62 276 ARG A C 1
ATOM 2280 O O . ARG A 1 276 ? -31.072 -0.277 -20.444 1.00 95.62 276 ARG A O 1
ATOM 2287 N N . LEU A 1 277 ? -29.017 -1.185 -20.415 1.00 95.94 277 LEU A N 1
ATOM 2288 C CA . LEU A 1 277 ? -29.464 -2.569 -20.606 1.00 95.94 277 LEU A CA 1
ATOM 2289 C C . LEU A 1 277 ? -30.314 -3.059 -19.432 1.00 95.94 277 LEU A C 1
ATOM 2291 O O . LEU A 1 277 ? -31.354 -3.670 -19.662 1.00 95.94 277 LEU A O 1
ATOM 2295 N N . ARG A 1 278 ? -29.922 -2.751 -18.190 1.00 95.00 278 ARG A N 1
ATOM 2296 C CA . ARG A 1 278 ? -30.721 -3.065 -16.993 1.00 95.00 278 ARG A CA 1
ATOM 2297 C C . ARG A 1 278 ? -32.082 -2.382 -17.036 1.00 95.00 278 ARG A C 1
ATOM 2299 O O . ARG A 1 278 ? -33.093 -3.062 -16.944 1.00 95.00 278 ARG A O 1
ATOM 2306 N N . GLN A 1 279 ? -32.122 -1.078 -17.305 1.00 95.25 279 GLN A N 1
ATOM 2307 C CA . GLN A 1 279 ? -33.382 -0.336 -17.436 1.00 95.25 279 GLN A CA 1
ATOM 2308 C C . GLN A 1 279 ? -34.273 -0.872 -18.566 1.00 95.25 279 GLN A C 1
ATOM 2310 O O . GLN A 1 279 ? -35.498 -0.869 -18.456 1.00 95.25 279 GLN A O 1
ATOM 2315 N N . TYR A 1 280 ? -33.675 -1.304 -19.677 1.00 97.00 280 TYR A N 1
ATOM 2316 C CA . TYR A 1 280 ? -34.407 -1.920 -20.779 1.00 97.00 280 TYR A CA 1
ATOM 2317 C C . TYR A 1 280 ? -34.979 -3.287 -20.388 1.00 97.00 280 TYR A C 1
ATOM 2319 O O . TYR A 1 280 ? -36.156 -3.544 -20.641 1.00 97.00 280 TYR A O 1
ATOM 2327 N N . MET A 1 281 ? -34.182 -4.128 -19.722 1.00 94.94 281 MET A N 1
ATOM 2328 C CA . MET A 1 281 ? -34.650 -5.399 -19.170 1.00 94.94 281 MET A CA 1
ATOM 2329 C C . MET A 1 281 ? -35.788 -5.184 -18.173 1.00 94.94 281 MET A C 1
ATOM 2331 O O . MET A 1 281 ? -36.809 -5.848 -18.300 1.00 94.94 281 MET A O 1
ATOM 2335 N N . ASP A 1 282 ? -35.679 -4.214 -17.264 1.00 93.56 282 ASP A N 1
ATOM 2336 C CA . ASP A 1 282 ? -36.734 -3.900 -16.294 1.00 93.56 282 ASP A CA 1
ATOM 2337 C C . ASP A 1 282 ? -38.044 -3.507 -16.990 1.00 93.56 282 ASP A C 1
ATOM 2339 O O . ASP A 1 282 ? -39.116 -3.988 -16.624 1.00 93.56 282 ASP A O 1
ATOM 2343 N N . LYS A 1 283 ? -37.973 -2.689 -18.049 1.00 94.00 283 LYS A N 1
ATOM 2344 C CA . LYS A 1 283 ? -39.151 -2.327 -18.858 1.00 94.00 283 LYS A CA 1
ATOM 2345 C C . LYS A 1 283 ? -39.788 -3.540 -19.531 1.00 94.00 283 LYS A C 1
ATOM 2347 O O . LYS A 1 283 ? -41.013 -3.635 -19.564 1.00 94.00 283 LYS A O 1
ATOM 2352 N N . ILE A 1 284 ? -38.979 -4.456 -20.066 1.00 92.06 284 ILE A N 1
ATOM 2353 C CA . ILE A 1 284 ? -39.484 -5.697 -20.665 1.00 92.06 284 ILE A CA 1
ATOM 2354 C C . ILE A 1 284 ? -40.123 -6.585 -19.597 1.00 92.06 284 ILE A C 1
ATOM 2356 O O . ILE A 1 284 ? -41.227 -7.077 -19.808 1.00 92.06 284 ILE A O 1
ATOM 2360 N N . ILE A 1 285 ? -39.457 -6.780 -18.458 1.00 91.88 285 ILE A N 1
ATOM 2361 C CA . ILE A 1 285 ? -39.947 -7.623 -17.363 1.00 91.88 285 ILE A CA 1
ATOM 2362 C C . ILE A 1 285 ? -41.289 -7.093 -16.853 1.00 91.88 285 ILE A C 1
ATOM 2364 O O . ILE A 1 285 ? -42.228 -7.873 -16.725 1.00 91.88 285 ILE A O 1
ATOM 2368 N N . LEU A 1 286 ? -41.417 -5.780 -16.642 1.00 91.81 286 LEU A N 1
ATOM 2369 C CA . LEU A 1 286 ? -42.683 -5.152 -16.251 1.00 91.81 286 LEU A CA 1
ATOM 2370 C C . LEU A 1 286 ? -43.786 -5.384 -17.292 1.00 91.81 286 LEU A C 1
ATOM 2372 O O . LEU A 1 286 ? -44.886 -5.798 -16.937 1.00 91.81 286 LEU A O 1
ATOM 2376 N N . ALA A 1 287 ? -43.486 -5.202 -18.580 1.00 91.56 287 ALA A N 1
ATOM 2377 C CA . ALA A 1 287 ? -44.458 -5.445 -19.645 1.00 91.56 287 ALA A CA 1
ATOM 2378 C C . ALA A 1 287 ? -44.913 -6.916 -19.709 1.00 91.56 287 ALA A C 1
ATOM 2380 O O . ALA A 1 287 ? -46.092 -7.190 -19.943 1.00 91.56 287 ALA A O 1
ATOM 2381 N N . ILE A 1 288 ? -43.996 -7.862 -19.479 1.00 89.69 288 ILE A N 1
ATOM 2382 C CA . ILE A 1 288 ? -44.305 -9.296 -19.421 1.00 89.69 288 ILE A CA 1
ATOM 2383 C C . ILE A 1 288 ? -45.167 -9.616 -18.195 1.00 89.69 288 ILE A C 1
ATOM 2385 O O . ILE A 1 288 ? -46.150 -10.342 -18.335 1.00 89.69 288 ILE A O 1
ATOM 2389 N N . LEU A 1 289 ? -44.843 -9.061 -17.023 1.00 87.38 289 LEU A N 1
ATOM 2390 C CA . LEU A 1 289 ? -45.637 -9.236 -15.803 1.00 87.38 289 LEU A CA 1
ATOM 2391 C C . LEU A 1 289 ? -47.085 -8.753 -15.984 1.00 87.38 289 LEU A C 1
ATOM 2393 O O . LEU A 1 289 ? -48.000 -9.431 -15.523 1.00 87.38 289 LEU A O 1
ATOM 2397 N N . ASP A 1 290 ? -47.293 -7.646 -16.704 1.00 88.38 290 ASP A N 1
ATOM 2398 C CA . ASP A 1 290 ? -48.625 -7.077 -16.951 1.00 88.38 290 ASP A CA 1
ATOM 2399 C C . ASP A 1 290 ? -49.470 -7.884 -17.954 1.00 88.38 290 ASP A C 1
ATOM 2401 O O . ASP A 1 290 ? -50.697 -7.887 -17.864 1.00 88.38 290 ASP A O 1
ATOM 2405 N N . HIS A 1 291 ? -48.843 -8.553 -18.930 1.00 88.25 291 HIS A N 1
ATOM 2406 C CA . HIS A 1 291 ? -49.563 -9.200 -20.040 1.00 88.25 291 HIS A CA 1
ATOM 2407 C C . HIS A 1 291 ? -49.613 -10.729 -19.936 1.00 88.25 291 HIS A C 1
ATOM 2409 O O . HIS A 1 291 ? -50.635 -11.329 -20.273 1.00 88.25 291 HIS A O 1
ATOM 2415 N N . ASN A 1 292 ? -48.522 -11.379 -19.520 1.00 87.25 292 ASN A N 1
ATOM 2416 C CA . ASN A 1 292 ? -48.457 -12.831 -19.355 1.00 87.25 292 ASN A CA 1
ATOM 2417 C C . ASN A 1 292 ? -47.268 -13.259 -18.461 1.00 87.25 292 ASN A C 1
ATOM 2419 O O . ASN A 1 292 ? -46.192 -13.590 -18.973 1.00 87.25 292 ASN A O 1
ATOM 2423 N N . PRO A 1 293 ? -47.454 -13.322 -17.131 1.00 84.94 293 PRO A N 1
ATOM 2424 C CA . PRO A 1 293 ? -46.367 -13.583 -16.185 1.00 84.94 293 PRO A CA 1
ATOM 2425 C C . PRO A 1 293 ? -45.785 -15.006 -16.262 1.00 84.94 293 PRO A C 1
ATOM 2427 O O . PRO A 1 293 ? -44.662 -15.221 -15.814 1.00 84.94 293 PRO A O 1
ATOM 2430 N N . SER A 1 294 ? -46.489 -15.968 -16.875 1.00 85.50 294 SER A N 1
ATOM 2431 C CA . SER A 1 294 ? -46.017 -17.361 -17.014 1.00 85.50 294 SER A CA 1
ATOM 2432 C C . SER A 1 294 ? -44.735 -17.508 -17.850 1.00 85.50 294 SER A C 1
ATOM 2434 O O . SER A 1 294 ? -44.027 -18.502 -17.729 1.00 85.50 294 SER A O 1
ATOM 2436 N N . ILE A 1 295 ? -44.391 -16.504 -18.668 1.00 84.75 295 ILE A N 1
ATOM 2437 C CA . ILE A 1 295 ? -43.156 -16.477 -19.474 1.00 84.75 295 ILE A CA 1
ATOM 2438 C C . ILE A 1 295 ? -41.899 -16.341 -18.595 1.00 84.75 295 ILE A C 1
ATOM 2440 O O . ILE A 1 295 ? -40.819 -16.761 -19.005 1.00 84.75 295 ILE A O 1
ATOM 2444 N N . LEU A 1 296 ? -42.027 -15.779 -17.388 1.00 83.06 296 LEU A N 1
ATOM 2445 C CA . LEU A 1 296 ? -40.925 -15.627 -16.432 1.00 83.06 296 LEU A CA 1
ATOM 2446 C C . LEU A 1 296 ? -40.749 -16.851 -15.514 1.00 83.06 296 LEU A C 1
ATOM 2448 O O . LEU A 1 296 ? -39.843 -16.849 -14.681 1.00 83.06 296 LEU A O 1
ATOM 2452 N N . GLU A 1 297 ? -41.578 -17.896 -15.643 1.00 83.94 297 GLU A N 1
ATOM 2453 C CA . GLU A 1 297 ? -41.391 -19.132 -14.879 1.00 83.94 297 GLU A CA 1
ATOM 2454 C C . GLU A 1 297 ? -40.144 -19.876 -15.364 1.00 83.94 297 GLU A C 1
ATOM 2456 O O . GLU A 1 297 ? -40.114 -20.498 -16.430 1.00 83.94 297 GLU A O 1
ATOM 2461 N N . ILE A 1 298 ? -39.101 -19.852 -14.537 1.00 71.25 298 ILE A N 1
ATOM 2462 C CA . ILE A 1 298 ? -37.948 -20.727 -14.708 1.00 71.25 298 ILE A CA 1
ATOM 2463 C C . ILE A 1 298 ? -38.408 -22.138 -14.337 1.00 71.25 298 ILE A C 1
ATOM 2465 O O . ILE A 1 298 ? -38.561 -22.458 -13.159 1.00 71.25 298 ILE A O 1
ATOM 2469 N N . LYS A 1 299 ? -38.645 -22.988 -15.340 1.00 68.25 299 LYS A N 1
ATOM 2470 C CA . LYS A 1 299 ? -38.851 -24.420 -15.100 1.00 68.25 299 LYS A CA 1
ATOM 2471 C C . LYS A 1 299 ? -37.550 -25.026 -14.575 1.00 68.25 299 LYS A C 1
ATOM 2473 O O . LYS A 1 299 ? -36.593 -25.166 -15.333 1.00 68.25 299 LYS A O 1
ATOM 2478 N N . THR A 1 300 ? -37.535 -25.340 -13.284 1.00 50.62 300 THR A N 1
ATOM 2479 C CA . THR A 1 300 ? -36.573 -26.258 -12.656 1.00 50.62 300 THR A CA 1
ATOM 2480 C C . THR A 1 300 ? -36.760 -27.680 -13.149 1.00 50.62 300 THR A C 1
ATOM 2482 O O . THR A 1 300 ? -37.939 -28.095 -13.248 1.00 50.62 300 THR A O 1
#

Organism: NCBI:txid238744

Sequence (300 aa):
MSENPDGLAQVTYLEKKVTELESDSLANGDLKLKLKQENTHLVHRVHELEEQVRDAETKAVEGVEEEMKRYREAYSKVERDRNTEIELLCNRVQQLEEENGEMTLNVCRLKSQTEKLDQDKQRMTDKLEDTSVRLKDEMDLYRKIMDKLWQNRHEFQKEKESMQELIDDLRRELEYLQLFKLEMEHPGKGKGLSEYNAKTREIEMEYEVRRLKQENFKLRDQNDDLNAQILSLSLYEAKSLFGCQSKAQCLAAEIDNASRDELVDALKEQEEINLRLRQYMDKIILAILDHNPSILEIKT

Radius of gyration: 74.19 Å; Cα contacts (8 Å, |Δi|>4): 9; chains: 1; bounding box: 140×45×240 Å

Solvent-accessible surface area (backbone atoms only — not comparable to full-atom values): 16298 Å² total; per-residue (Å²): 134,89,81,67,74,66,58,60,57,50,48,54,51,49,50,51,50,48,54,50,50,52,51,49,50,51,54,50,49,53,50,53,50,50,53,50,52,52,49,53,51,49,52,52,51,49,54,53,51,53,49,53,48,53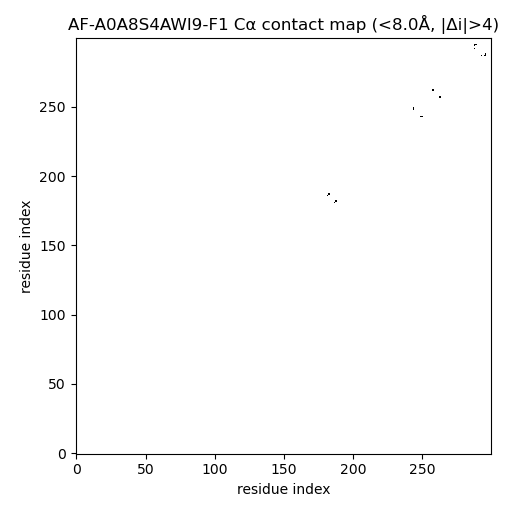,53,51,52,50,54,50,52,52,51,51,52,52,50,53,49,51,52,50,52,52,49,54,47,52,52,50,55,49,50,53,52,49,52,52,50,52,54,52,50,52,51,52,52,52,54,51,49,52,51,51,52,50,52,55,52,49,51,54,51,50,54,51,50,53,52,52,49,50,57,51,49,54,52,50,52,54,52,49,50,52,50,50,54,50,52,54,50,51,50,55,50,51,53,51,52,51,50,52,53,51,52,52,51,51,52,51,50,54,53,49,51,52,51,53,51,53,49,50,52,52,52,49,52,51,50,52,49,48,45,72,78,42,78,88,69,95,80,53,70,71,62,49,55,50,50,53,53,50,53,52,50,52,50,49,53,51,51,52,52,54,51,52,50,52,54,49,53,52,48,54,52,50,51,51,48,52,52,51,52,51,50,49,53,49,50,55,61,68,66,52,84,40,78,67,52,55,52,47,55,51,56,72,69,46,50,74,63,57,54,53,50,55,49,51,53,53,52,51,51,49,52,52,51,50,55,50,48,50,54,50,52,52,55,37,56,76,75,51,51,74,79,73,61,79,83,125

Foldseek 3Di:
DDDDPVVVVVVVVVVVVVVVVVVVVVVVVVVVVVVVVVVVVVVVVVVVVVVVVVVVVVVVVVVVVVVVVVVVVVVVVVVVVVVVVVVVVVVVVVVVVVVVVVVVVVVVVVVVVVVVVVVVVVVVVVVVVVVVVVVVVVVVVVVVVVVVVVVVVVVVVVVVVVVVVVVVVVVVVVVVVVVVVVCVVDPPDPPCPVVVVVVVVVVVVVVVVVVVVVVVVVVVVVVVVVVVVVVVVVVVVVCVVVVPPDPVVVVVVVVVPQPPVNVVVVVVVVVVVVVVVVVVVVVVQVVCVVPPNVVVDDDD

InterPro domains:
  IPR019018 Rab-binding domain FIP-RBD [PF09457] (259-299)
  IPR019018 Rab-binding domain FIP-RBD [PS51511] (237-299)
  IPR037245 FIP-RBD, C-terminal domain superfamily [SSF144270] (248-299)
  IPR051977 Rab11-interacting regulator of endocytosis and ciliogenesis [PTHR15726] (9-299)
  IPR057316 Rab11-FIP3/4 domain [PF25450] (33-155)

pLDDT: mean 88.23, std 14.6, range [43.03, 98.75]

Mean predicted aligned error: 19.86 Å